Protein AF-A0AAD8YAB8-F1 (afdb_monomer_lite)

pLDDT: mean 83.7, std 18.67, range [27.92, 98.31]

InterPro domains:
  IPR011990 Tetratricopeptide-like helical domain superfamily [G3DSA:1.25.40.10] (36-183)

Organism: NCBI:txid267567

Secondary structure (DSSP, 8-state):
-HHHHHHHHHHHHHHHHHHS----------------HHHHHHHHHHHHHS-----GGGHHHHHHHHHHHHHHHTT-HHHHHHHHHHHHHH--HHHHHHHHHHHHHHHHHH--HHHHHHHHHHHTTT-HHHHHHHHHHHHH-BTTB--HHHHHHHHHHHHHTT-HHHHHHHHHHHHTHHHH-GGG--HHHHHHHHHHHHHHHHHHHHH----HHHHHHHHTTS-TT-PSPTTSHHHHHHHHHHHHHHHHHHHHH-----HHHHHHHHHHHHHHHHHHHHHHHHHHHH-TT--HHHHHHHHHHHHHHHHHHHHHHHHHHTT-

Foldseek 3Di:
DVVVVVCVVVVCCVVC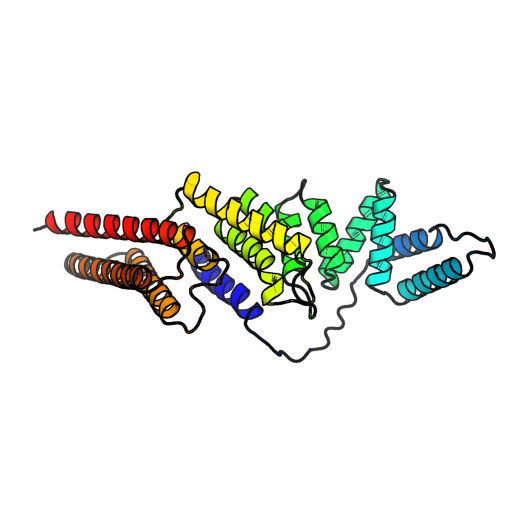VLLPDDDDDDPPPPLLQDADPVLLVVLLVLLVVPDDPPDPVVVVSVVVSVVLNVCSVVSNLVSLLVSLVVLVVVVDDVSPVSSLSSLCSSCVRPVNLVSLCVQLVVCVVPPLVSSLVSLVSQQSPDPQHGQLVSLQSNLVSCVVVVNLLSSLQSLLCSLCCCPSRVVNDDVVSNVVSVVVNVVSLVCCLPPHQDDLVSLLSNLQSSASVRPPPPPDPLVVLSVLLVVLVVVLVVLVPDDDDDPVVVVVSLVSNLVSLVSSLVSLVVSVVPDPRRDPSNVSSSCSNNVVSVVVNVVSVVVVVVVD

Structure (mmCIF, N/CA/C/O backbone):
data_AF-A0AAD8YAB8-F1
#
_entry.id   AF-A0AAD8YAB8-F1
#
loop_
_atom_site.group_PDB
_atom_site.id
_atom_site.type_symbol
_atom_site.label_atom_id
_atom_site.label_alt_id
_atom_site.label_comp_id
_atom_site.label_asym_id
_atom_site.label_entity_id
_atom_site.label_seq_id
_atom_site.pdbx_PDB_ins_code
_atom_site.Cartn_x
_atom_site.Cartn_y
_atom_site.Cartn_z
_atom_site.occupancy
_atom_site.B_iso_or_equiv
_atom_site.auth_seq_id
_atom_site.auth_comp_id
_atom_site.auth_asym_id
_atom_site.auth_atom_id
_atom_site.pdbx_PDB_model_num
ATOM 1 N N . MET A 1 1 ? -22.080 -9.426 2.368 1.00 42.72 1 MET A N 1
ATOM 2 C CA . MET A 1 1 ? -21.363 -9.204 3.645 1.00 42.72 1 MET A CA 1
ATOM 3 C C . MET A 1 1 ? -20.309 -10.272 3.955 1.00 42.72 1 MET A C 1
ATOM 5 O O . MET A 1 1 ? -19.227 -9.881 4.357 1.00 42.72 1 MET A O 1
ATOM 9 N N . ILE A 1 2 ? -20.523 -11.569 3.669 1.00 30.03 2 ILE A N 1
ATOM 10 C CA . ILE A 1 2 ? -19.470 -12.618 3.763 1.00 30.03 2 ILE A CA 1
ATOM 11 C C . ILE A 1 2 ? -18.245 -12.315 2.872 1.00 30.03 2 ILE A C 1
ATOM 13 O O . ILE A 1 2 ? -17.109 -12.553 3.271 1.00 30.03 2 ILE A O 1
ATOM 17 N N . GLY A 1 3 ? -18.464 -11.720 1.693 1.00 27.92 3 GLY A N 1
ATOM 18 C CA . GLY A 1 3 ? -17.388 -11.379 0.755 1.00 27.92 3 GLY A CA 1
ATOM 19 C C . GLY A 1 3 ? -16.378 -10.351 1.273 1.00 27.92 3 GLY A C 1
ATOM 20 O O . GLY A 1 3 ? -15.225 -10.428 0.884 1.00 27.92 3 GLY A O 1
ATOM 21 N N . VAL A 1 4 ? -16.768 -9.446 2.179 1.00 40.91 4 VAL A N 1
ATOM 22 C CA . VAL A 1 4 ? -15.884 -8.379 2.694 1.00 40.91 4 VAL A CA 1
ATOM 23 C C . VAL A 1 4 ? -15.042 -8.876 3.872 1.00 40.91 4 VAL A C 1
ATOM 25 O O . VAL A 1 4 ? -13.881 -8.523 3.986 1.00 40.91 4 VAL A O 1
ATOM 28 N N . ILE A 1 5 ? -15.577 -9.783 4.694 1.00 39.91 5 ILE A N 1
ATOM 29 C CA . ILE A 1 5 ? -14.885 -10.318 5.881 1.00 39.91 5 ILE A CA 1
ATOM 30 C C . ILE A 1 5 ? -13.893 -11.428 5.498 1.00 39.91 5 ILE A C 1
ATOM 32 O O . ILE A 1 5 ? -12.797 -11.506 6.049 1.00 39.91 5 ILE A O 1
ATOM 36 N N . ILE A 1 6 ? -14.242 -12.253 4.505 1.00 39.38 6 ILE A N 1
ATOM 37 C CA . ILE A 1 6 ? -13.307 -13.213 3.909 1.00 39.38 6 ILE A CA 1
ATOM 38 C C . ILE A 1 6 ? -12.264 -12.472 3.059 1.00 39.38 6 ILE A C 1
ATOM 40 O O . ILE A 1 6 ? -11.090 -12.826 3.125 1.00 39.38 6 ILE A O 1
ATOM 44 N N . ALA A 1 7 ? -12.641 -11.400 2.345 1.00 40.03 7 ALA A N 1
ATOM 45 C CA . ALA A 1 7 ? -11.665 -10.530 1.690 1.00 40.03 7 ALA A CA 1
ATOM 46 C C . ALA A 1 7 ? -10.738 -9.851 2.704 1.00 40.03 7 ALA A C 1
ATOM 48 O O . ALA A 1 7 ? -9.549 -9.835 2.447 1.00 40.03 7 ALA A O 1
ATOM 49 N N . LEU A 1 8 ? -11.208 -9.403 3.875 1.00 39.34 8 LEU A N 1
ATOM 50 C CA . LEU A 1 8 ? -10.337 -8.850 4.919 1.00 39.34 8 LEU A CA 1
ATOM 51 C C . LEU A 1 8 ? -9.335 -9.881 5.444 1.00 39.34 8 LEU A C 1
ATOM 53 O O . LEU A 1 8 ? -8.169 -9.556 5.608 1.00 39.34 8 LEU A O 1
ATOM 57 N N . TRP A 1 9 ? -9.744 -11.133 5.670 1.00 39.00 9 TRP A N 1
ATOM 58 C CA . TRP A 1 9 ? -8.828 -12.182 6.139 1.00 39.00 9 TRP A CA 1
ATOM 59 C C . TRP A 1 9 ? -7.855 -12.664 5.056 1.00 39.00 9 TRP A C 1
ATOM 61 O O . TRP A 1 9 ? -6.687 -12.905 5.359 1.00 39.00 9 TRP A O 1
ATOM 71 N N . PHE A 1 10 ? -8.285 -12.753 3.792 1.00 37.94 10 PHE A N 1
ATOM 72 C CA . PHE A 1 10 ? -7.367 -13.017 2.682 1.00 37.94 10 PHE A CA 1
ATOM 73 C C . PHE A 1 10 ? -6.488 -11.806 2.362 1.00 37.94 10 PHE A C 1
ATOM 75 O O . PHE A 1 10 ? -5.349 -12.022 1.993 1.00 37.94 10 PHE A O 1
ATOM 82 N N . TYR A 1 11 ? -6.940 -10.565 2.546 1.00 39.97 11 TYR A N 1
ATOM 83 C CA . TYR A 1 11 ? -6.167 -9.346 2.278 1.00 39.97 11 TYR A CA 1
ATOM 84 C C . TYR A 1 11 ? -5.178 -9.051 3.407 1.00 39.97 11 TYR A C 1
ATOM 86 O O . TYR A 1 11 ? -4.020 -8.774 3.132 1.00 39.97 11 TYR A O 1
ATOM 94 N N . ILE A 1 12 ? -5.562 -9.245 4.672 1.00 42.56 12 ILE A N 1
ATOM 95 C CA . ILE A 1 12 ? -4.638 -9.225 5.813 1.00 42.56 12 ILE A CA 1
ATOM 96 C C . ILE A 1 12 ? -3.652 -10.402 5.683 1.00 42.56 12 ILE A C 1
ATOM 98 O O . ILE A 1 12 ? -2.448 -10.202 5.748 1.00 42.56 12 ILE A O 1
ATOM 102 N N . GLY A 1 13 ? -4.099 -11.617 5.356 1.00 35.06 13 GLY A N 1
ATOM 103 C CA . GLY A 1 13 ? -3.189 -12.741 5.087 1.00 35.06 13 GLY A CA 1
ATOM 104 C C . GLY A 1 13 ? -2.267 -12.546 3.868 1.00 35.06 13 GLY A C 1
ATOM 105 O O . GLY A 1 13 ? -1.128 -13.001 3.888 1.00 35.06 13 GLY A O 1
ATOM 106 N N . PHE A 1 14 ? -2.720 -11.853 2.820 1.00 36.41 14 PHE A N 1
ATOM 107 C CA . PHE A 1 14 ? -1.974 -11.607 1.576 1.00 36.41 14 PHE A CA 1
ATOM 108 C C . PHE A 1 14 ? -0.990 -10.437 1.703 1.00 36.41 14 PHE A C 1
ATOM 110 O O . PHE A 1 14 ? 0.143 -10.547 1.240 1.00 36.41 14 PHE A O 1
ATOM 117 N N . VAL A 1 15 ? -1.383 -9.357 2.385 1.00 41.12 15 VAL A N 1
ATOM 118 C CA . VAL A 1 15 ? -0.529 -8.193 2.664 1.00 41.12 15 VAL A CA 1
ATOM 119 C C . VAL A 1 15 ? 0.501 -8.530 3.750 1.00 41.12 15 VAL A C 1
ATOM 121 O O . VAL A 1 15 ? 1.681 -8.239 3.573 1.00 41.12 15 VAL A O 1
ATOM 124 N N . PHE A 1 16 ? 0.120 -9.231 4.825 1.00 41.22 16 PHE A N 1
ATOM 125 C CA . PHE A 1 16 ? 1.058 -9.599 5.898 1.00 41.22 16 PHE A CA 1
ATOM 126 C C . PHE A 1 16 ? 1.871 -10.871 5.593 1.00 41.22 16 PHE A C 1
ATOM 128 O O . PHE A 1 16 ? 3.040 -10.956 5.963 1.00 41.22 16 PHE A O 1
ATOM 135 N N . GLY A 1 17 ? 1.330 -11.834 4.837 1.00 31.67 17 GLY A N 1
ATOM 136 C CA . GLY A 1 17 ? 2.063 -13.044 4.431 1.00 31.67 17 GLY A CA 1
ATOM 137 C C . GLY A 1 17 ? 3.222 -12.788 3.459 1.00 31.67 17 GLY A C 1
ATOM 138 O O . GLY A 1 17 ? 4.146 -13.596 3.387 1.00 31.67 17 GLY A O 1
ATOM 139 N N . ARG A 1 18 ? 3.210 -11.658 2.737 1.00 40.31 18 ARG A N 1
ATOM 140 C CA . ARG A 1 18 ? 4.304 -11.237 1.841 1.00 40.31 18 ARG A CA 1
ATOM 141 C C . ARG A 1 18 ? 5.269 -10.227 2.472 1.00 40.31 18 ARG A C 1
ATOM 143 O O . ARG A 1 18 ? 6.407 -10.155 2.025 1.00 40.31 18 ARG A O 1
ATOM 150 N N . LEU A 1 19 ? 4.864 -9.515 3.527 1.00 37.84 19 LEU A N 1
ATOM 151 C CA . LEU A 1 19 ? 5.750 -8.619 4.286 1.00 37.84 19 LEU A CA 1
ATOM 152 C C . LEU A 1 19 ? 6.516 -9.332 5.424 1.00 37.84 19 LEU A C 1
ATOM 154 O O . LEU A 1 19 ? 7.563 -8.838 5.835 1.00 37.84 19 LEU A O 1
ATOM 158 N N . SER A 1 20 ? 6.065 -10.512 5.880 1.00 36.81 20 SER A N 1
ATOM 159 C CA . SER A 1 20 ? 6.652 -11.232 7.031 1.00 36.81 20 SER A CA 1
ATOM 160 C C . SER A 1 20 ? 7.282 -12.605 6.724 1.00 36.81 20 SER A C 1
ATOM 162 O O . SER A 1 20 ? 7.476 -13.398 7.645 1.00 36.81 20 SER A O 1
ATOM 164 N N . CYS A 1 21 ? 7.647 -12.938 5.479 1.00 29.41 21 CYS A N 1
ATOM 165 C CA . CYS A 1 21 ? 8.300 -14.226 5.184 1.00 29.41 21 CYS A CA 1
ATOM 166 C C . CYS A 1 21 ? 9.583 -14.104 4.357 1.00 29.41 21 CYS A C 1
ATOM 168 O O . CYS A 1 21 ? 9.574 -13.960 3.138 1.00 29.41 21 CYS A O 1
ATOM 170 N N . ALA A 1 22 ? 10.697 -14.273 5.069 1.00 35.34 22 ALA A N 1
ATOM 171 C CA . ALA A 1 22 ? 11.970 -14.712 4.530 1.00 35.34 22 ALA A CA 1
ATOM 172 C C . ALA A 1 22 ? 11.877 -16.136 3.943 1.00 35.34 22 ALA A C 1
ATOM 174 O O . ALA A 1 22 ? 11.202 -17.007 4.489 1.00 35.34 22 ALA A O 1
ATOM 175 N N . ALA A 1 23 ? 12.678 -16.372 2.901 1.00 36.12 23 ALA A N 1
ATOM 176 C CA . ALA A 1 23 ? 13.216 -17.673 2.497 1.00 36.12 23 ALA A CA 1
ATOM 177 C C . ALA A 1 23 ? 12.206 -18.761 2.074 1.00 36.12 23 ALA A C 1
ATOM 179 O O . ALA A 1 23 ? 12.202 -19.873 2.603 1.00 36.12 23 ALA A O 1
ATOM 180 N N . GLY A 1 24 ? 11.430 -18.491 1.023 1.00 30.22 24 GLY A N 1
ATOM 181 C CA . GLY A 1 24 ? 10.992 -19.552 0.113 1.00 30.22 24 GLY A CA 1
ATOM 182 C C . GLY A 1 24 ? 12.120 -19.858 -0.874 1.00 30.22 24 GLY A C 1
ATOM 183 O O . GLY A 1 24 ? 12.622 -18.947 -1.522 1.00 30.22 24 GLY A O 1
ATOM 184 N N . GLN A 1 25 ? 12.567 -21.114 -0.967 1.00 30.81 25 GLN A N 1
ATOM 185 C CA . GLN A 1 25 ? 13.557 -21.515 -1.975 1.00 30.81 25 GLN A CA 1
ATOM 186 C C . GLN A 1 25 ? 13.068 -21.141 -3.387 1.00 30.81 25 GLN A C 1
ATOM 188 O O . GLN A 1 25 ? 11.892 -21.376 -3.683 1.00 30.81 25 GLN A O 1
ATOM 193 N N . PRO A 1 26 ? 13.940 -20.622 -4.273 1.00 35.16 26 PRO A N 1
ATOM 194 C CA . PRO A 1 26 ? 13.539 -20.281 -5.627 1.00 35.16 26 PRO A CA 1
ATOM 195 C C . PRO A 1 26 ? 13.189 -21.565 -6.377 1.00 35.16 26 PRO A C 1
ATOM 197 O O . PRO A 1 26 ? 14.050 -22.397 -6.672 1.00 35.16 26 PRO A O 1
ATOM 200 N N . VAL A 1 27 ? 11.909 -21.733 -6.695 1.00 34.09 27 VAL A N 1
ATOM 201 C CA . VAL A 1 27 ? 11.514 -22.595 -7.805 1.00 34.09 27 VAL A CA 1
ATOM 202 C C . VAL A 1 27 ? 11.877 -21.810 -9.065 1.00 34.09 27 VAL A C 1
ATOM 204 O O . VAL A 1 27 ? 11.382 -20.694 -9.219 1.00 34.09 27 VAL A O 1
ATOM 207 N N . PRO A 1 28 ? 12.745 -22.319 -9.956 1.00 34.75 28 PRO A N 1
ATOM 208 C CA . PRO A 1 28 ? 13.063 -21.620 -11.188 1.00 34.75 28 PRO A CA 1
ATOM 209 C C . PRO A 1 28 ? 11.828 -21.664 -12.086 1.00 34.75 28 PRO A C 1
ATOM 211 O O . PRO A 1 28 ? 11.595 -22.631 -12.810 1.00 34.75 28 PRO A O 1
ATOM 214 N N . VAL A 1 29 ? 11.008 -20.622 -12.016 1.00 42.88 29 VAL A N 1
ATOM 215 C CA . VAL A 1 29 ? 9.970 -20.384 -13.005 1.00 42.88 29 VAL A CA 1
ATOM 216 C C . VAL A 1 29 ? 10.663 -19.697 -14.172 1.00 42.88 29 VAL A C 1
ATOM 218 O O . VAL A 1 29 ? 10.921 -18.499 -14.153 1.00 42.88 29 VAL A O 1
ATOM 221 N N . THR A 1 30 ? 11.022 -20.462 -15.198 1.00 43.56 30 THR A N 1
ATOM 222 C CA . THR A 1 30 ? 11.469 -19.903 -16.478 1.00 43.56 30 THR A CA 1
ATOM 223 C C . THR A 1 30 ? 10.254 -19.354 -17.229 1.00 43.56 30 THR A C 1
ATOM 225 O O . THR A 1 30 ? 9.842 -19.914 -18.243 1.00 43.56 30 THR A O 1
ATOM 228 N N . ASN A 1 31 ? 9.638 -18.292 -16.711 1.00 52.25 31 ASN A N 1
ATOM 229 C CA . ASN A 1 31 ? 8.624 -17.528 -17.430 1.00 52.25 31 ASN A CA 1
ATOM 230 C C . ASN A 1 31 ? 9.346 -16.580 -18.388 1.00 52.25 31 ASN A C 1
ATOM 232 O O . ASN A 1 31 ? 9.561 -15.407 -18.097 1.00 52.25 31 ASN A O 1
ATOM 236 N N . SER A 1 32 ? 9.785 -17.097 -19.534 1.00 62.12 32 SER A N 1
ATOM 237 C CA . SER A 1 32 ? 10.096 -16.206 -20.649 1.00 62.12 32 SER A CA 1
ATOM 238 C C . SER A 1 32 ? 8.785 -15.547 -21.096 1.00 62.12 32 SER A C 1
ATOM 240 O O . SER A 1 32 ? 7.815 -16.277 -21.325 1.00 62.12 32 SER A O 1
ATOM 242 N N . PRO A 1 33 ? 8.723 -14.210 -21.224 1.00 73.75 33 PRO A N 1
ATOM 243 C CA . PRO A 1 33 ? 7.498 -13.542 -21.641 1.00 73.75 33 PRO A CA 1
ATOM 244 C C . PRO A 1 33 ? 7.091 -14.062 -23.022 1.00 73.75 33 PRO A C 1
ATOM 246 O O . PRO A 1 33 ? 7.906 -14.109 -23.948 1.00 73.75 33 PRO A O 1
ATOM 249 N N . ILE A 1 34 ? 5.829 -14.468 -23.170 1.00 80.06 34 ILE A N 1
ATOM 250 C CA . ILE A 1 34 ? 5.285 -14.851 -24.473 1.00 80.06 34 ILE A CA 1
ATOM 251 C C . ILE A 1 34 ? 4.981 -13.557 -25.224 1.00 80.06 34 ILE A C 1
ATOM 253 O O . ILE A 1 34 ? 3.990 -12.885 -24.953 1.00 80.06 34 ILE A O 1
ATOM 257 N N . ILE A 1 35 ? 5.859 -13.199 -26.158 1.00 85.31 35 ILE A N 1
ATOM 258 C CA . ILE A 1 35 ? 5.702 -12.013 -27.003 1.00 85.31 35 ILE A CA 1
ATOM 259 C C . ILE A 1 35 ? 5.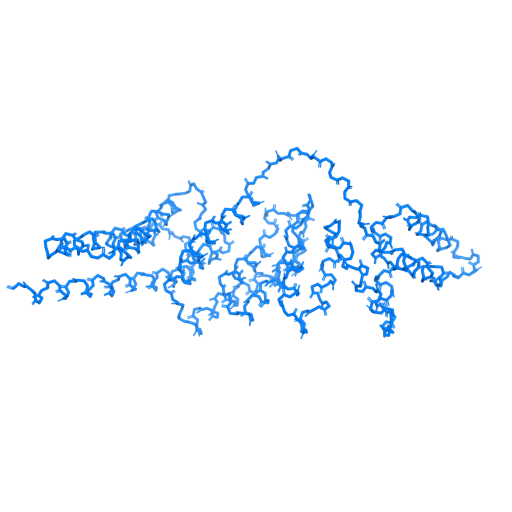187 -12.459 -28.361 1.00 85.31 35 ILE A C 1
ATOM 261 O O . ILE A 1 35 ? 5.761 -13.351 -28.991 1.00 85.31 35 ILE A O 1
ATOM 265 N N . GLU A 1 36 ? 4.113 -11.824 -28.824 1.00 89.88 36 GLU A N 1
ATOM 266 C CA . GLU A 1 36 ? 3.576 -12.086 -30.154 1.00 89.88 36 GLU A CA 1
ATOM 267 C C . GLU A 1 36 ? 4.664 -11.869 -31.224 1.00 89.88 36 GLU A C 1
ATOM 269 O O . GLU A 1 36 ? 5.345 -10.837 -31.204 1.00 89.88 36 GLU A O 1
ATOM 274 N N . PRO A 1 37 ? 4.843 -12.799 -32.184 1.00 90.25 37 PRO A N 1
ATOM 275 C CA . PRO A 1 37 ? 5.920 -12.706 -33.170 1.00 90.25 37 PRO A CA 1
ATOM 276 C C . PRO A 1 37 ? 5.922 -11.395 -33.965 1.00 90.25 37 PRO A C 1
ATOM 278 O O . PRO A 1 37 ? 6.986 -10.855 -34.263 1.00 90.25 37 PRO A O 1
ATOM 281 N N . GLU A 1 38 ? 4.740 -10.859 -34.278 1.00 91.50 38 GLU A N 1
ATOM 282 C CA . GLU A 1 38 ? 4.597 -9.579 -34.981 1.00 91.50 38 GLU A CA 1
ATOM 283 C C . GLU A 1 38 ? 5.059 -8.397 -34.123 1.00 91.50 38 GLU A C 1
ATOM 285 O O . GLU A 1 38 ? 5.764 -7.510 -34.609 1.00 91.50 38 GLU A O 1
ATOM 290 N N . LEU A 1 39 ? 4.712 -8.400 -32.834 1.00 91.31 39 LEU A N 1
ATOM 291 C CA . LEU A 1 39 ? 5.136 -7.380 -31.880 1.00 91.31 39 LEU A CA 1
ATOM 292 C C . LEU A 1 39 ? 6.658 -7.408 -31.684 1.00 91.31 39 LEU A C 1
ATOM 294 O O . LEU A 1 39 ? 7.316 -6.366 -31.706 1.00 91.31 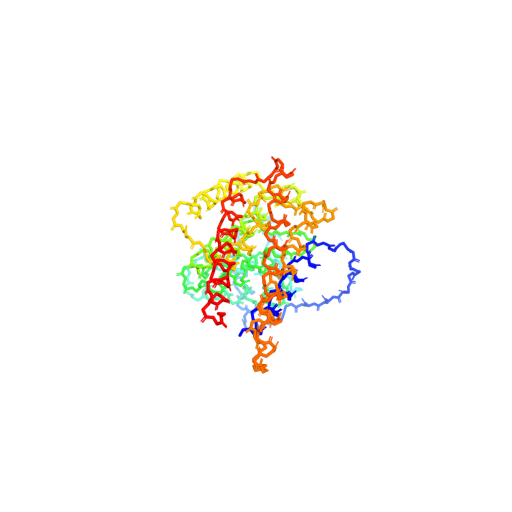39 LEU A O 1
ATOM 298 N N . PHE A 1 40 ? 7.232 -8.607 -31.570 1.00 91.81 40 PHE A N 1
ATOM 299 C CA . PHE A 1 40 ? 8.677 -8.789 -31.491 1.00 91.81 40 PHE A CA 1
ATOM 300 C C . PHE A 1 40 ? 9.390 -8.327 -32.773 1.00 91.81 40 PHE A C 1
ATOM 302 O O . PHE A 1 40 ? 10.411 -7.641 -32.699 1.00 91.81 40 PHE A O 1
ATOM 309 N N . ALA A 1 41 ? 8.840 -8.631 -33.953 1.00 91.25 41 ALA A N 1
ATOM 310 C CA . ALA A 1 41 ? 9.391 -8.171 -35.227 1.00 91.25 41 ALA A CA 1
ATOM 311 C C . ALA A 1 41 ? 9.426 -6.636 -35.313 1.00 91.25 41 ALA A C 1
ATOM 313 O O . ALA A 1 41 ? 10.466 -6.071 -35.654 1.00 91.25 41 ALA A O 1
ATOM 314 N N . LYS A 1 42 ? 8.342 -5.956 -34.909 1.00 91.50 42 LYS A N 1
ATOM 315 C CA . LYS A 1 42 ? 8.297 -4.485 -34.825 1.00 91.50 42 LYS A CA 1
ATOM 316 C C . LYS A 1 42 ? 9.367 -3.930 -33.885 1.00 91.50 42 LYS A C 1
ATOM 318 O O . LYS A 1 42 ? 10.046 -2.968 -34.237 1.00 91.50 42 LYS A O 1
ATOM 323 N N . ALA A 1 43 ? 9.560 -4.550 -32.719 1.00 90.25 43 ALA A N 1
ATOM 324 C CA . ALA A 1 43 ? 10.597 -4.150 -31.770 1.00 90.25 43 ALA A CA 1
ATOM 325 C C . ALA A 1 43 ? 12.007 -4.269 -32.378 1.00 90.25 43 ALA A C 1
ATOM 327 O O . ALA A 1 43 ? 12.820 -3.350 -32.267 1.00 90.25 43 ALA A O 1
ATOM 328 N N . VAL A 1 44 ? 12.290 -5.377 -33.070 1.00 91.25 44 VAL A N 1
ATOM 329 C CA . VAL A 1 44 ? 13.574 -5.609 -33.747 1.00 91.25 44 VAL A CA 1
ATOM 330 C C . VAL A 1 44 ? 13.793 -4.621 -34.894 1.00 91.25 44 VAL A C 1
ATOM 332 O O . VAL A 1 44 ? 14.899 -4.102 -35.054 1.00 91.25 44 VAL A O 1
ATOM 335 N N . ASP A 1 45 ? 12.766 -4.337 -35.690 1.00 90.88 45 ASP A N 1
ATOM 336 C CA . ASP A 1 45 ? 12.870 -3.388 -36.798 1.00 90.88 45 ASP A CA 1
ATOM 337 C C . ASP A 1 45 ? 13.063 -1.954 -36.300 1.00 90.88 45 ASP A C 1
ATOM 339 O O . ASP A 1 45 ? 13.936 -1.243 -36.808 1.00 90.88 45 ASP A O 1
ATOM 343 N N . HIS A 1 46 ? 12.371 -1.554 -35.230 1.00 89.81 46 HIS A N 1
ATOM 344 C CA . HIS A 1 46 ? 12.665 -0.294 -34.549 1.00 89.81 46 HIS A CA 1
ATOM 345 C C . HIS A 1 46 ? 14.106 -0.259 -34.050 1.00 89.81 46 HIS A C 1
ATOM 347 O O . HIS A 1 46 ? 14.826 0.695 -34.342 1.00 89.81 46 HIS A O 1
ATOM 353 N N . ALA A 1 47 ? 14.560 -1.313 -33.368 1.00 88.50 47 ALA A N 1
ATOM 354 C CA . ALA A 1 47 ? 15.914 -1.382 -32.836 1.00 88.50 47 ALA A CA 1
ATOM 355 C C . ALA A 1 47 ? 16.971 -1.182 -33.928 1.00 88.50 47 ALA A C 1
ATOM 357 O O . ALA A 1 47 ? 17.894 -0.410 -33.707 1.00 88.50 47 ALA A O 1
ATOM 358 N N . LYS A 1 48 ? 16.807 -1.772 -35.123 1.00 87.94 48 LYS A N 1
ATOM 359 C CA . LYS A 1 48 ? 17.710 -1.570 -36.279 1.00 87.94 48 LYS A CA 1
ATOM 360 C C . LYS A 1 48 ? 17.740 -0.124 -36.784 1.00 87.94 48 LYS A C 1
ATOM 362 O O . LYS A 1 48 ? 18.742 0.296 -37.356 1.00 87.94 48 LYS A O 1
ATOM 367 N N . THR A 1 49 ? 16.646 0.619 -36.617 1.00 83.94 49 THR A N 1
ATOM 368 C CA . THR A 1 49 ? 16.528 2.022 -37.057 1.00 83.94 49 THR A CA 1
ATOM 369 C C . THR A 1 49 ? 16.908 3.032 -35.977 1.00 83.94 49 THR A C 1
ATOM 371 O O . THR A 1 49 ? 16.933 4.233 -36.252 1.00 83.94 49 THR A O 1
ATOM 374 N N . LEU A 1 50 ? 17.223 2.587 -34.754 1.00 79.44 50 LEU A N 1
ATOM 375 C CA . LEU A 1 50 ? 17.837 3.454 -33.752 1.00 79.44 50 LEU A CA 1
ATOM 376 C C . LEU A 1 50 ? 19.132 4.013 -34.328 1.00 79.44 50 LEU A C 1
ATOM 378 O O . LEU A 1 50 ? 19.991 3.252 -34.764 1.00 79.44 50 LEU A O 1
ATOM 382 N N . ALA A 1 51 ? 19.244 5.341 -34.363 1.00 61.53 51 ALA A N 1
ATOM 383 C CA . ALA A 1 51 ? 20.331 6.033 -35.036 1.00 61.53 51 ALA A CA 1
ATOM 384 C C . ALA A 1 51 ? 21.696 5.556 -34.517 1.00 61.53 51 ALA A C 1
ATOM 386 O O . ALA A 1 51 ? 22.152 5.941 -33.441 1.00 61.53 51 ALA A O 1
ATOM 387 N N . VAL A 1 52 ? 22.364 4.730 -35.318 1.00 58.91 52 VAL A N 1
ATOM 388 C CA . VAL A 1 52 ? 23.775 4.407 -35.157 1.00 58.91 52 VAL A CA 1
ATOM 389 C C . VAL A 1 52 ? 24.533 5.396 -36.015 1.00 58.91 52 VAL A C 1
ATOM 391 O O . VAL A 1 52 ? 24.507 5.324 -37.242 1.00 58.91 52 VAL A O 1
ATOM 394 N N . THR A 1 53 ? 25.208 6.346 -35.380 1.00 52.00 53 THR A N 1
ATOM 395 C CA . THR A 1 53 ? 26.166 7.172 -36.108 1.00 52.00 53 THR A CA 1
ATOM 396 C C . THR A 1 53 ? 27.261 6.270 -36.698 1.00 52.00 53 THR A C 1
ATOM 398 O O . THR A 1 53 ? 27.858 5.428 -36.018 1.00 52.00 53 THR A O 1
ATOM 401 N N . THR A 1 54 ? 27.503 6.408 -38.001 1.00 55.22 54 THR A N 1
ATOM 402 C CA . THR A 1 54 ? 28.574 5.698 -38.719 1.00 55.22 54 THR A CA 1
ATOM 403 C C . THR A 1 54 ? 29.935 6.372 -38.538 1.00 55.22 54 THR A C 1
ATOM 405 O O . THR A 1 54 ? 30.920 5.928 -39.124 1.00 55.22 54 THR A O 1
ATOM 408 N N . ASP A 1 55 ? 30.003 7.440 -37.738 1.00 55.12 55 ASP A N 1
ATOM 409 C CA . ASP A 1 55 ? 31.233 8.162 -37.442 1.00 55.12 55 ASP A CA 1
ATOM 410 C C . ASP A 1 55 ? 32.200 7.276 -36.616 1.00 55.12 55 ASP A C 1
ATOM 412 O O . ASP A 1 55 ? 31.838 6.787 -35.537 1.00 55.12 55 ASP A O 1
ATOM 416 N N . PRO A 1 56 ? 33.445 7.060 -37.090 1.00 59.62 56 PRO A N 1
ATOM 417 C CA . PRO A 1 56 ? 34.477 6.294 -36.391 1.00 59.62 56 PRO A CA 1
ATOM 418 C C . PRO A 1 56 ? 34.806 6.775 -34.970 1.00 59.62 56 PRO A C 1
ATOM 420 O O . PRO A 1 56 ? 35.405 6.007 -34.213 1.00 59.62 56 PRO A O 1
ATOM 423 N N . GLN A 1 57 ? 34.446 8.007 -34.589 1.00 59.25 57 GLN A N 1
ATOM 424 C CA . GLN A 1 57 ? 34.601 8.511 -33.219 1.00 59.25 57 GLN A CA 1
ATOM 425 C C . GLN A 1 57 ? 33.606 7.886 -32.227 1.00 59.25 57 GLN A C 1
ATOM 427 O O . GLN A 1 57 ? 33.841 7.912 -31.022 1.00 59.25 57 GLN A O 1
ATOM 432 N N . TYR A 1 58 ? 32.549 7.231 -32.716 1.00 67.81 58 TYR A N 1
ATOM 433 C CA . TYR A 1 58 ? 31.461 6.678 -31.905 1.00 67.81 58 TYR A CA 1
ATOM 434 C C . TYR A 1 58 ? 31.409 5.140 -31.935 1.00 67.81 58 TYR A C 1
ATOM 436 O O . TYR A 1 58 ? 30.348 4.538 -31.762 1.00 67.81 58 TYR A O 1
ATOM 444 N N . LYS A 1 59 ? 32.562 4.467 -32.093 1.00 72.06 59 LYS A N 1
ATOM 445 C CA . LYS A 1 59 ? 32.683 2.988 -32.047 1.00 72.06 59 LYS A CA 1
ATOM 446 C C . LYS A 1 59 ? 31.992 2.349 -30.835 1.00 72.06 59 LYS A C 1
ATOM 448 O O . LYS A 1 59 ? 31.494 1.229 -30.927 1.00 72.06 59 LYS A O 1
ATOM 453 N N . GLN A 1 60 ? 31.946 3.056 -29.706 1.00 75.62 60 GLN A N 1
ATOM 454 C CA . GLN A 1 60 ? 31.250 2.602 -28.503 1.00 75.62 60 GLN A CA 1
ATOM 455 C C . GLN A 1 60 ? 29.732 2.474 -28.714 1.00 75.62 60 GLN A C 1
ATOM 457 O O . GLN A 1 60 ? 29.160 1.464 -28.309 1.00 75.62 60 GLN A O 1
ATOM 462 N N . HIS A 1 61 ? 29.097 3.421 -29.412 1.00 75.38 61 HIS A N 1
ATOM 463 C CA . HIS A 1 61 ? 27.664 3.365 -29.723 1.00 75.38 61 HIS A CA 1
ATOM 464 C C . HIS A 1 61 ? 27.334 2.225 -30.689 1.00 75.38 61 HIS A C 1
ATOM 466 O O . HIS A 1 61 ? 26.332 1.538 -30.513 1.00 75.38 61 HIS A O 1
ATOM 472 N N . GLN A 1 62 ? 28.205 1.965 -31.668 1.00 77.94 62 GLN A N 1
ATOM 473 C CA . GLN A 1 62 ? 28.054 0.820 -32.574 1.00 77.94 62 GLN A CA 1
ATOM 474 C C . GLN A 1 62 ? 28.100 -0.510 -31.813 1.00 77.94 62 GLN A C 1
ATOM 476 O O . GLN A 1 62 ? 27.259 -1.378 -32.039 1.00 77.94 62 GLN A O 1
ATOM 481 N N . LYS A 1 63 ? 29.041 -0.656 -30.870 1.00 83.00 63 LYS A N 1
ATOM 482 C CA . LYS A 1 63 ? 29.144 -1.852 -30.024 1.00 83.00 63 LYS A CA 1
ATOM 483 C C . LYS A 1 63 ? 27.913 -2.028 -29.127 1.00 83.00 63 LYS A C 1
ATOM 485 O O . LYS A 1 63 ? 27.390 -3.133 -29.040 1.00 83.00 63 LYS A O 1
ATOM 490 N N . GLN A 1 64 ? 27.434 -0.952 -28.499 1.00 83.31 64 GLN A N 1
ATOM 491 C CA . GLN A 1 64 ? 26.223 -0.976 -27.667 1.00 83.31 64 GLN A CA 1
ATOM 492 C C . GLN A 1 64 ? 24.976 -1.347 -28.478 1.00 83.31 64 GLN A C 1
ATOM 494 O O . GLN A 1 64 ? 24.169 -2.154 -28.031 1.00 83.31 64 GLN A O 1
ATOM 499 N N . HIS A 1 65 ? 24.844 -0.824 -29.697 1.00 85.94 65 HIS A N 1
ATOM 500 C CA . HIS A 1 65 ? 23.735 -1.168 -30.582 1.00 85.94 65 HIS A CA 1
ATOM 501 C C . HIS A 1 65 ? 23.778 -2.634 -31.038 1.00 85.94 65 HIS A C 1
ATOM 503 O O . HIS A 1 65 ? 22.759 -3.317 -31.022 1.00 85.94 65 HIS A O 1
ATOM 509 N N . GLN A 1 66 ? 24.956 -3.149 -31.408 1.00 86.50 66 GLN A N 1
ATOM 510 C CA . GLN A 1 66 ? 25.111 -4.572 -31.734 1.00 86.50 66 GLN A CA 1
ATOM 511 C C . GLN A 1 66 ? 24.769 -5.465 -30.538 1.00 86.50 66 GLN A C 1
ATOM 513 O O . GLN A 1 66 ? 24.103 -6.482 -30.708 1.00 86.50 66 GLN A O 1
ATOM 518 N N . GLN A 1 67 ? 25.181 -5.062 -29.334 1.00 89.69 67 GLN A N 1
ATOM 519 C CA . GLN A 1 67 ? 24.833 -5.761 -28.103 1.00 89.69 67 GLN A CA 1
ATOM 520 C C . GLN A 1 67 ? 23.318 -5.764 -27.861 1.00 89.69 67 GLN A C 1
ATOM 522 O O . GLN A 1 67 ? 22.774 -6.821 -27.560 1.00 89.69 67 GLN A O 1
ATOM 527 N N . LEU A 1 68 ? 22.631 -4.633 -28.063 1.00 88.81 68 LEU A N 1
ATOM 528 C CA . LEU A 1 68 ? 21.171 -4.555 -27.965 1.00 88.81 68 LEU A CA 1
ATOM 529 C C . LEU A 1 68 ? 20.489 -5.518 -28.947 1.00 88.81 68 LEU A C 1
ATOM 531 O O . LEU A 1 68 ? 19.607 -6.272 -28.551 1.00 88.81 68 LEU A O 1
ATOM 535 N N . LEU A 1 69 ? 20.907 -5.533 -30.218 1.00 90.25 69 LEU A N 1
ATOM 536 C CA . LEU A 1 69 ? 20.332 -6.437 -31.222 1.00 90.25 69 LEU A CA 1
ATOM 537 C C . LEU A 1 69 ? 20.537 -7.915 -30.867 1.00 90.25 69 LEU A C 1
ATOM 539 O O . LEU A 1 69 ? 19.641 -8.726 -31.093 1.00 90.25 69 LEU A O 1
ATOM 543 N N . GLU A 1 70 ? 21.693 -8.269 -30.310 1.00 90.12 70 GLU A N 1
ATOM 544 C CA . GLU A 1 70 ? 21.960 -9.638 -29.868 1.00 90.12 70 GLU A CA 1
ATOM 545 C C . GLU A 1 70 ? 21.119 -10.017 -28.642 1.00 90.12 70 GLU A C 1
ATOM 547 O O . GLU A 1 70 ? 20.524 -11.091 -28.609 1.00 90.12 70 GLU A O 1
ATOM 552 N N . GLN A 1 71 ? 20.976 -9.103 -27.680 1.00 90.88 71 GLN A N 1
ATOM 553 C CA . GLN A 1 71 ? 20.107 -9.294 -26.517 1.00 90.88 71 GLN A CA 1
ATOM 554 C C . GLN A 1 71 ? 18.631 -9.428 -26.912 1.00 90.88 71 GLN A C 1
ATOM 556 O O . GLN A 1 71 ? 17.908 -10.240 -26.335 1.00 90.88 71 GLN A O 1
ATOM 561 N N . LEU A 1 72 ? 18.172 -8.680 -27.920 1.00 89.94 72 LEU A N 1
ATOM 562 C CA . LEU A 1 72 ? 16.825 -8.848 -28.464 1.00 89.94 72 LEU A CA 1
ATOM 563 C C . LEU A 1 72 ? 16.650 -10.244 -29.061 1.00 89.94 72 LEU A C 1
ATOM 565 O O . LEU A 1 72 ? 15.666 -10.906 -28.751 1.00 89.94 72 LEU A O 1
ATOM 569 N N . ARG A 1 73 ? 17.614 -10.733 -29.854 1.00 86.62 73 ARG A N 1
ATOM 570 C CA . ARG A 1 73 ? 17.566 -12.091 -30.434 1.00 86.62 73 ARG A CA 1
ATOM 571 C C . ARG A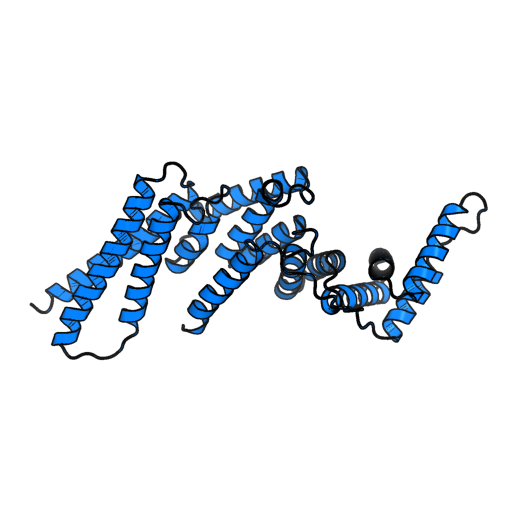 1 73 ? 17.503 -13.188 -29.378 1.00 86.62 73 ARG A C 1
ATOM 573 O O . ARG A 1 73 ? 16.881 -14.215 -29.630 1.00 86.62 73 ARG A O 1
ATOM 580 N N . SER A 1 74 ? 18.119 -12.974 -28.218 1.00 86.00 74 SER A N 1
ATOM 581 C CA . SER A 1 74 ? 18.037 -13.899 -27.088 1.00 86.00 74 SER A CA 1
ATOM 582 C C . SER A 1 74 ? 16.783 -13.712 -26.222 1.00 86.00 74 SER A C 1
ATOM 584 O O . SER A 1 74 ? 16.677 -14.365 -25.190 1.00 86.00 74 SER A O 1
ATOM 586 N N . GLY A 1 75 ? 15.858 -12.815 -26.586 1.00 84.62 75 GLY A N 1
ATOM 587 C CA . GLY A 1 75 ? 14.625 -12.559 -25.833 1.00 84.62 75 GLY A CA 1
ATOM 588 C C . GLY A 1 75 ? 14.833 -11.807 -24.514 1.00 84.62 75 GLY A C 1
ATOM 589 O O . GLY A 1 75 ? 14.067 -11.998 -23.574 1.00 84.62 75 GLY A O 1
ATOM 590 N N . SER A 1 76 ? 15.877 -10.980 -24.406 1.00 91.12 76 SER A N 1
ATOM 591 C CA . SER A 1 76 ? 16.168 -10.227 -23.180 1.00 91.12 76 SER A CA 1
ATOM 592 C C . SER A 1 76 ? 15.052 -9.230 -22.846 1.00 91.12 76 SER A C 1
ATOM 594 O O . SER A 1 76 ? 14.781 -8.310 -23.622 1.00 91.12 76 SER A O 1
ATOM 596 N N . VAL A 1 77 ? 14.462 -9.389 -21.655 1.00 92.06 77 VAL A N 1
ATOM 597 C CA . VAL A 1 77 ? 13.440 -8.495 -21.078 1.00 92.06 77 VAL A CA 1
ATOM 598 C C . VAL A 1 77 ? 13.924 -7.043 -21.059 1.00 92.06 77 VAL A C 1
ATOM 600 O O . VAL A 1 77 ? 13.239 -6.162 -21.574 1.00 92.06 77 VAL A O 1
ATOM 603 N N . GLU A 1 78 ? 15.143 -6.801 -20.574 1.00 92.81 78 GLU A N 1
ATOM 604 C CA . GLU A 1 78 ? 15.736 -5.458 -20.498 1.00 92.81 78 GLU A CA 1
ATOM 605 C C . GLU A 1 78 ? 15.944 -4.804 -21.868 1.00 92.81 78 GLU A C 1
ATOM 607 O O . GLU A 1 78 ? 15.699 -3.607 -22.057 1.00 92.81 78 GLU A O 1
ATOM 612 N N . ALA A 1 79 ? 16.367 -5.586 -22.863 1.00 92.69 79 ALA A N 1
ATOM 613 C CA . ALA A 1 79 ? 16.539 -5.079 -24.221 1.00 92.69 79 ALA A CA 1
ATOM 614 C C . ALA A 1 79 ? 15.192 -4.684 -24.843 1.00 92.69 79 ALA A C 1
ATOM 616 O O . ALA A 1 79 ? 15.078 -3.629 -25.470 1.00 92.69 79 ALA A O 1
ATOM 617 N N . LEU A 1 80 ? 14.159 -5.502 -24.633 1.00 94.25 80 LEU A N 1
ATOM 618 C CA . LEU A 1 80 ? 12.798 -5.222 -25.091 1.00 94.25 80 LEU A CA 1
ATOM 619 C C . LEU A 1 80 ? 12.201 -4.004 -24.384 1.00 94.25 80 LEU A C 1
ATOM 621 O O . LEU A 1 80 ? 11.585 -3.161 -25.037 1.00 94.25 80 LEU A O 1
ATOM 625 N N . TYR A 1 81 ? 12.441 -3.861 -23.081 1.00 94.81 81 TYR A N 1
ATOM 626 C CA . TYR A 1 81 ? 12.043 -2.678 -22.327 1.00 94.81 81 TYR A CA 1
ATOM 627 C C . TYR A 1 81 ? 12.730 -1.410 -22.848 1.00 94.81 81 TYR A C 1
ATOM 629 O O . TYR A 1 81 ? 12.061 -0.404 -23.084 1.00 94.81 81 TYR A O 1
ATOM 637 N N . THR A 1 82 ? 14.038 -1.468 -23.117 1.00 93.31 82 THR A N 1
ATOM 638 C CA . THR A 1 82 ? 14.807 -0.356 -23.707 1.00 93.31 82 THR A CA 1
ATOM 639 C C . THR A 1 82 ? 14.226 0.070 -25.061 1.00 93.31 82 THR A C 1
ATOM 641 O O . THR A 1 82 ? 14.072 1.262 -25.344 1.00 93.31 82 THR A O 1
ATOM 644 N N . VAL A 1 83 ? 13.851 -0.899 -25.903 1.00 93.19 83 VAL A N 1
ATOM 645 C CA . VAL A 1 83 ? 13.176 -0.636 -27.182 1.00 93.19 83 VAL A CA 1
ATOM 646 C C . VAL A 1 83 ? 11.814 0.023 -26.967 1.00 93.19 83 VAL A C 1
ATOM 648 O O . VAL A 1 83 ? 11.530 1.035 -27.608 1.00 93.19 83 VAL A O 1
ATOM 651 N N . ALA A 1 84 ? 11.000 -0.496 -26.046 1.00 94.38 84 ALA A N 1
ATOM 652 C CA . ALA A 1 84 ? 9.695 0.068 -25.716 1.00 94.38 84 ALA A CA 1
ATOM 653 C C . ALA A 1 84 ? 9.804 1.516 -25.205 1.00 94.38 84 ALA A C 1
ATOM 655 O O . ALA A 1 84 ? 9.064 2.388 -25.657 1.00 94.38 84 ALA A O 1
ATOM 656 N N . GLN A 1 85 ? 10.778 1.816 -24.340 1.00 92.94 85 GLN A N 1
ATOM 657 C CA . GLN A 1 85 ? 11.054 3.187 -23.902 1.00 92.94 85 GLN A CA 1
ATOM 658 C C . GLN A 1 85 ? 11.389 4.105 -25.080 1.00 92.94 85 GLN A C 1
ATOM 660 O O . GLN A 1 85 ? 10.862 5.214 -25.170 1.00 92.94 85 GLN A O 1
ATOM 665 N N . SER A 1 86 ? 12.241 3.648 -25.999 1.00 91.00 86 SER A N 1
ATOM 666 C CA . SER A 1 86 ? 12.621 4.443 -27.165 1.00 91.00 86 SER A CA 1
ATOM 667 C C . SER A 1 86 ? 11.451 4.689 -28.125 1.00 91.00 86 SER A C 1
ATOM 669 O O . SER A 1 86 ? 11.306 5.803 -28.631 1.00 91.00 86 SER A O 1
ATOM 671 N N . LEU A 1 87 ? 10.606 3.680 -28.355 1.00 91.50 87 LEU A N 1
ATOM 672 C CA . LEU A 1 87 ? 9.362 3.812 -29.119 1.00 91.50 87 LEU A CA 1
ATOM 673 C C . LEU A 1 87 ? 8.443 4.868 -28.486 1.00 91.50 87 LEU A C 1
ATOM 675 O O . LEU A 1 87 ? 8.006 5.799 -29.163 1.00 91.50 87 LEU A O 1
ATOM 679 N N . ASN A 1 88 ? 8.236 4.796 -27.168 1.00 90.88 88 ASN A N 1
ATOM 680 C CA . ASN A 1 88 ? 7.393 5.750 -26.451 1.00 90.88 88 ASN A CA 1
ATOM 681 C C . ASN A 1 88 ? 7.941 7.191 -26.515 1.00 90.88 88 ASN A C 1
ATOM 683 O O . ASN A 1 88 ? 7.174 8.138 -26.673 1.00 90.88 88 ASN A O 1
ATOM 687 N N . GLN A 1 89 ? 9.267 7.374 -26.448 1.00 87.75 89 GLN A N 1
ATOM 688 C CA . GLN A 1 89 ? 9.914 8.694 -26.523 1.00 87.75 89 GLN A CA 1
ATOM 689 C C . GLN A 1 89 ? 9.703 9.410 -27.863 1.00 87.75 89 GLN A C 1
ATOM 691 O O . GLN A 1 89 ? 9.668 10.640 -27.889 1.00 87.75 89 GLN A O 1
ATOM 696 N N . ARG A 1 90 ? 9.550 8.676 -28.974 1.00 83.81 90 ARG A N 1
ATOM 697 C CA . ARG A 1 90 ? 9.243 9.286 -30.281 1.00 83.81 90 ARG A CA 1
ATOM 698 C C . ARG A 1 90 ? 7.847 9.906 -30.313 1.00 83.81 90 ARG A C 1
ATOM 700 O O . ARG A 1 90 ? 7.618 10.821 -31.099 1.00 83.81 90 ARG A O 1
ATOM 707 N N . ASN A 1 91 ? 6.944 9.434 -29.449 1.00 76.19 91 ASN A N 1
ATOM 708 C CA . ASN A 1 91 ? 5.580 9.935 -29.283 1.00 76.19 91 ASN A CA 1
ATOM 709 C C . ASN A 1 91 ? 4.787 10.010 -30.609 1.00 76.19 91 ASN A C 1
ATOM 711 O O . ASN A 1 91 ? 3.996 10.928 -30.829 1.00 76.19 91 ASN A O 1
ATOM 715 N N . VAL A 1 92 ? 5.011 9.041 -31.505 1.00 80.06 92 VAL A N 1
ATOM 716 C CA . VAL A 1 92 ? 4.263 8.860 -32.761 1.00 80.06 92 VAL A CA 1
ATOM 717 C C . VAL A 1 92 ? 3.230 7.751 -32.552 1.00 80.06 92 VAL A C 1
ATOM 719 O O . VAL A 1 92 ? 3.526 6.759 -31.895 1.00 80.06 92 VAL A O 1
ATOM 722 N N . GLY A 1 93 ? 2.012 7.919 -33.082 1.00 80.06 93 GLY A N 1
ATOM 723 C CA . GLY A 1 93 ? 0.833 7.105 -32.739 1.00 80.06 93 GLY A CA 1
ATOM 724 C C . GLY A 1 93 ? 1.069 5.590 -32.651 1.00 80.06 93 GLY A C 1
ATOM 725 O O . GLY A 1 93 ? 0.881 5.011 -31.583 1.00 80.06 93 GLY A O 1
ATOM 726 N N . GLU A 1 94 ? 1.506 4.951 -33.741 1.00 85.06 94 GLU A N 1
ATOM 727 C CA . GLU A 1 94 ? 1.744 3.495 -33.764 1.00 85.06 94 GLU A CA 1
ATOM 728 C C . GLU A 1 94 ? 2.929 3.057 -32.890 1.00 85.06 94 GLU A C 1
ATOM 730 O O . GLU A 1 94 ? 2.865 1.995 -32.265 1.00 85.06 94 GLU A O 1
ATOM 735 N N . ASP A 1 95 ? 3.977 3.879 -32.781 1.0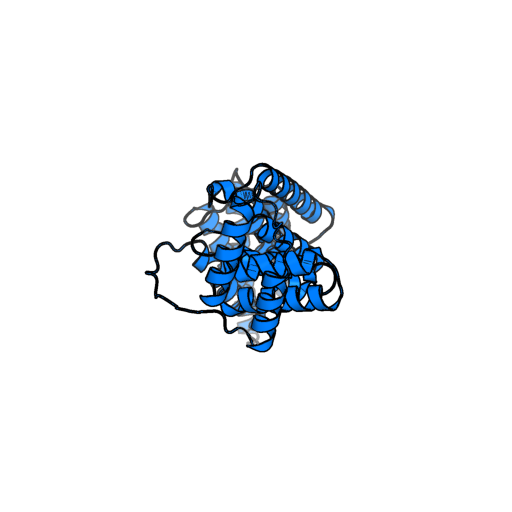0 86.62 95 ASP A N 1
ATOM 736 C CA . ASP A 1 95 ? 5.137 3.596 -31.927 1.00 86.62 95 ASP A CA 1
ATOM 737 C C . ASP A 1 95 ? 4.721 3.558 -30.451 1.00 86.62 95 ASP A C 1
ATOM 739 O O . ASP A 1 95 ? 5.108 2.646 -29.722 1.00 86.62 95 ASP A O 1
ATOM 743 N N . ARG A 1 96 ? 3.863 4.494 -30.022 1.00 87.56 96 ARG A N 1
ATOM 744 C CA . ARG A 1 96 ? 3.332 4.536 -28.651 1.00 87.56 96 ARG A CA 1
ATOM 745 C C . ARG A 1 96 ? 2.439 3.332 -28.336 1.00 87.56 96 ARG A C 1
ATOM 747 O O . ARG A 1 96 ? 2.493 2.793 -27.233 1.00 87.56 96 ARG A O 1
ATOM 754 N N . ILE A 1 97 ? 1.622 2.890 -29.292 1.00 91.06 97 ILE A N 1
ATOM 755 C CA . ILE A 1 97 ? 0.817 1.670 -29.123 1.00 91.06 97 ILE A CA 1
ATOM 756 C C . ILE A 1 97 ? 1.745 0.459 -28.978 1.00 91.06 97 ILE A C 1
ATOM 758 O O . ILE A 1 97 ? 1.590 -0.330 -28.049 1.00 91.06 97 ILE A O 1
ATOM 762 N N . THR A 1 98 ? 2.754 0.358 -29.843 1.00 92.88 98 THR A N 1
ATOM 763 C CA . THR A 1 98 ? 3.733 -0.737 -29.825 1.00 92.88 98 THR A CA 1
ATOM 764 C C . THR A 1 98 ? 4.522 -0.763 -28.512 1.00 92.88 98 THR A C 1
ATOM 766 O O . THR A 1 98 ? 4.716 -1.835 -27.941 1.00 92.88 98 THR A O 1
ATOM 769 N N . SER A 1 99 ? 4.934 0.392 -27.975 1.00 94.69 99 SER A N 1
ATOM 770 C CA . SER A 1 99 ? 5.612 0.449 -26.674 1.00 94.69 99 SER A CA 1
ATOM 771 C C . SER A 1 99 ? 4.730 -0.029 -25.527 1.00 94.69 99 SER A C 1
ATOM 773 O O . SER A 1 99 ? 5.201 -0.782 -24.680 1.00 94.69 99 SER A O 1
ATOM 775 N N . VAL A 1 100 ? 3.451 0.364 -25.511 1.00 94.81 100 VAL A N 1
ATOM 776 C CA . VAL A 1 100 ? 2.500 -0.073 -24.478 1.00 94.81 100 VAL A CA 1
ATOM 777 C C . VAL A 1 100 ? 2.252 -1.580 -24.576 1.00 94.81 100 VAL A C 1
ATOM 779 O O . VAL A 1 100 ? 2.297 -2.269 -23.561 1.00 94.81 100 VAL A O 1
ATOM 782 N N . GLN A 1 101 ? 2.081 -2.122 -25.787 1.00 95.38 101 GLN A N 1
ATOM 783 C CA . GLN A 1 101 ? 1.942 -3.567 -26.008 1.00 95.38 101 GLN A CA 1
ATOM 784 C C . GLN A 1 101 ? 3.176 -4.351 -25.540 1.00 95.38 101 GLN A C 1
ATOM 786 O O . GLN A 1 101 ? 3.037 -5.403 -24.918 1.00 95.38 101 GLN A O 1
ATOM 791 N N . LEU A 1 102 ? 4.384 -3.834 -25.796 1.00 95.44 102 LEU A N 1
ATOM 792 C CA . LEU A 1 102 ? 5.617 -4.431 -25.281 1.00 95.44 102 LEU A CA 1
ATOM 793 C C . LEU A 1 102 ? 5.651 -4.399 -23.754 1.00 95.44 102 LEU A C 1
ATOM 795 O O . LEU A 1 102 ? 5.930 -5.425 -23.142 1.00 95.44 102 LEU A O 1
ATOM 799 N N . TRP A 1 103 ? 5.331 -3.267 -23.124 1.00 96.75 103 TRP A N 1
ATOM 800 C CA . TRP A 1 103 ? 5.291 -3.198 -21.664 1.00 96.75 103 TRP A CA 1
ATOM 801 C C . TRP A 1 103 ? 4.278 -4.168 -21.061 1.00 96.75 103 TRP A C 1
ATOM 803 O O . TRP A 1 103 ? 4.608 -4.795 -20.061 1.00 96.75 103 TRP A O 1
ATOM 813 N N . HIS A 1 104 ? 3.105 -4.358 -21.673 1.00 96.12 104 HIS A N 1
ATOM 814 C CA . HIS A 1 104 ? 2.152 -5.389 -21.251 1.00 96.12 104 HIS A CA 1
ATOM 815 C C . HIS A 1 104 ? 2.765 -6.785 -21.295 1.00 96.12 104 HIS A C 1
ATOM 817 O O . HIS A 1 104 ? 2.743 -7.495 -20.296 1.00 96.12 104 HIS A O 1
ATOM 823 N N . ALA A 1 105 ? 3.372 -7.164 -22.422 1.00 94.69 105 ALA A N 1
ATOM 824 C CA . ALA A 1 105 ? 3.976 -8.486 -22.563 1.00 94.69 105 ALA A CA 1
ATOM 825 C C . ALA A 1 105 ? 5.081 -8.744 -21.519 1.00 94.69 105 ALA A C 1
ATOM 827 O O . ALA A 1 105 ? 5.230 -9.868 -21.042 1.00 94.69 105 ALA A O 1
ATOM 828 N N . LEU A 1 106 ? 5.837 -7.708 -21.140 1.00 94.75 106 LEU A N 1
ATOM 829 C CA . LEU A 1 106 ? 6.894 -7.808 -20.132 1.00 94.75 106 LEU A CA 1
ATOM 830 C C . LEU A 1 106 ? 6.349 -7.800 -18.696 1.00 94.75 106 LEU A C 1
ATOM 832 O O . LEU A 1 106 ? 6.763 -8.624 -17.886 1.00 94.75 106 LEU A O 1
ATOM 836 N N . ALA A 1 107 ? 5.429 -6.890 -18.375 1.00 94.50 107 ALA A N 1
ATOM 837 C CA . ALA A 1 107 ? 4.847 -6.776 -17.041 1.00 94.50 107 ALA A CA 1
ATOM 838 C C . ALA A 1 107 ? 3.956 -7.981 -16.720 1.00 94.50 107 ALA A C 1
ATOM 840 O O . ALA A 1 107 ? 4.140 -8.618 -15.694 1.00 94.50 107 ALA A O 1
ATOM 841 N N . ASP A 1 108 ? 3.022 -8.333 -17.603 1.00 93.50 108 ASP A N 1
ATOM 842 C CA . ASP A 1 108 ? 2.064 -9.415 -17.358 1.00 93.50 108 ASP A CA 1
ATOM 843 C C . ASP A 1 108 ? 2.677 -10.813 -17.604 1.00 93.50 108 ASP A C 1
ATOM 845 O O . ASP A 1 108 ? 2.195 -11.802 -17.055 1.00 93.50 108 ASP A O 1
ATOM 849 N N . GLY A 1 109 ? 3.722 -10.916 -18.438 1.00 89.00 109 GLY A N 1
ATOM 850 C CA . GLY A 1 109 ? 4.334 -12.195 -18.827 1.00 89.00 109 GLY A CA 1
ATOM 851 C C . GLY A 1 109 ? 5.619 -12.573 -18.085 1.00 89.00 109 GLY A C 1
ATOM 852 O O . GLY A 1 109 ? 5.970 -13.752 -18.063 1.00 89.00 109 GLY A O 1
ATOM 853 N N . ALA A 1 110 ? 6.330 -11.601 -17.509 1.00 87.62 110 ALA A N 1
ATOM 854 C CA . ALA A 1 110 ? 7.612 -11.813 -16.830 1.00 87.62 110 ALA A CA 1
ATOM 855 C C . ALA A 1 110 ? 7.737 -11.039 -15.508 1.00 87.62 110 ALA A C 1
ATOM 857 O O . ALA A 1 110 ? 8.844 -10.909 -14.993 1.00 87.62 110 ALA A O 1
ATOM 858 N N . ASP A 1 111 ? 6.631 -10.490 -14.992 1.00 90.44 111 ASP A N 1
ATOM 859 C CA . ASP A 1 111 ? 6.597 -9.681 -13.767 1.00 90.44 111 ASP A CA 1
ATOM 860 C C . ASP A 1 111 ? 7.602 -8.515 -13.768 1.00 90.44 111 ASP A C 1
ATOM 862 O O . ASP A 1 111 ? 8.100 -8.082 -12.732 1.00 90.44 111 ASP A O 1
ATOM 866 N N . HIS A 1 112 ? 7.907 -7.978 -14.955 1.00 92.50 112 HIS A N 1
ATOM 867 C CA . HIS A 1 112 ? 8.958 -6.983 -15.104 1.00 92.50 112 HIS A CA 1
ATOM 868 C C . HIS A 1 112 ? 8.552 -5.630 -14.495 1.00 92.50 112 HIS A C 1
ATOM 870 O O . HIS A 1 112 ? 7.758 -4.874 -15.073 1.00 92.50 112 HIS A O 1
ATOM 876 N N . VAL A 1 113 ? 9.153 -5.301 -13.347 1.00 93.38 113 VAL A N 1
ATOM 877 C CA . VAL A 1 113 ? 8.815 -4.137 -12.512 1.00 93.38 113 VAL A CA 1
ATOM 878 C C . VAL A 1 113 ? 8.842 -2.834 -13.307 1.00 93.38 113 VAL A C 1
ATOM 880 O O . VAL A 1 113 ? 7.864 -2.089 -13.291 1.00 93.38 113 VAL A O 1
ATOM 883 N N . ALA A 1 114 ? 9.906 -2.557 -14.066 1.00 93.50 114 ALA A N 1
ATOM 884 C CA . ALA A 1 114 ? 10.030 -1.286 -14.784 1.00 93.50 114 ALA A CA 1
ATOM 885 C C . ALA A 1 114 ? 8.950 -1.106 -15.871 1.00 93.50 114 ALA A C 1
ATOM 887 O O . ALA A 1 114 ? 8.482 0.009 -16.114 1.00 93.50 114 ALA A O 1
ATOM 888 N N . SER A 1 115 ? 8.498 -2.201 -16.494 1.00 95.88 115 SER A N 1
ATOM 889 C CA . SER A 1 115 ? 7.361 -2.165 -17.425 1.00 95.88 115 SER A CA 1
ATOM 890 C C . SER A 1 115 ? 6.034 -1.937 -16.706 1.00 95.88 115 SER A C 1
ATOM 892 O O . SER A 1 115 ? 5.237 -1.130 -17.179 1.00 95.88 115 SER A O 1
ATOM 894 N N . ALA A 1 116 ? 5.824 -2.552 -15.539 1.00 96.50 116 ALA A N 1
ATOM 895 C CA . ALA A 1 116 ? 4.654 -2.271 -14.711 1.00 96.50 116 ALA A CA 1
ATOM 896 C C . ALA A 1 116 ? 4.617 -0.790 -14.280 1.00 96.50 116 ALA A C 1
ATOM 898 O O . ALA A 1 116 ? 3.595 -0.127 -14.431 1.00 96.50 116 ALA A O 1
ATOM 899 N N . VAL A 1 117 ? 5.747 -0.202 -13.869 1.00 96.25 117 VAL A N 1
ATOM 900 C CA . VAL A 1 117 ? 5.827 1.243 -13.574 1.00 96.25 117 VAL A CA 1
ATOM 901 C C . VAL A 1 117 ? 5.417 2.089 -14.784 1.00 96.25 117 VAL A C 1
ATOM 903 O O . VAL A 1 117 ? 4.607 3.010 -14.654 1.00 96.25 117 VAL A O 1
ATOM 906 N N . ALA A 1 118 ? 5.947 1.775 -15.969 1.00 96.50 118 ALA A N 1
ATOM 907 C CA . ALA A 1 118 ? 5.640 2.510 -17.193 1.00 96.50 118 ALA A CA 1
ATOM 908 C C . ALA A 1 118 ? 4.152 2.419 -17.585 1.00 96.50 118 ALA A C 1
ATOM 910 O O . ALA A 1 118 ? 3.561 3.424 -17.994 1.00 96.50 118 ALA A O 1
ATOM 911 N N . LEU A 1 119 ? 3.525 1.250 -17.416 1.00 97.44 119 LEU A N 1
ATOM 912 C CA . LEU A 1 119 ? 2.085 1.069 -17.626 1.00 97.44 119 LEU A CA 1
ATOM 913 C C . LEU A 1 119 ? 1.258 1.834 -16.592 1.00 97.44 119 LEU A C 1
ATOM 915 O O . LEU A 1 119 ? 0.308 2.515 -16.973 1.00 97.44 119 LEU A O 1
ATOM 919 N N . GLY A 1 120 ? 1.654 1.800 -15.316 1.00 97.06 120 GLY A N 1
ATOM 920 C CA . GLY A 1 120 ? 1.015 2.574 -14.252 1.00 97.06 120 GLY A CA 1
ATOM 921 C C . GLY A 1 120 ? 0.912 4.055 -14.619 1.00 97.06 120 GLY A C 1
ATOM 922 O O . GLY A 1 120 ? -0.177 4.627 -14.615 1.00 97.06 120 GLY A O 1
ATOM 923 N N . PHE A 1 121 ? 2.020 4.668 -15.050 1.00 95.50 121 PHE A N 1
ATOM 924 C CA . PHE A 1 121 ? 2.009 6.060 -15.516 1.00 95.50 121 PHE A CA 1
ATOM 925 C C . PHE A 1 121 ? 1.225 6.269 -16.815 1.00 95.50 121 PHE A C 1
ATOM 927 O O . PHE A 1 121 ? 0.589 7.308 -16.979 1.00 95.50 121 PHE A O 1
ATOM 934 N N . SER A 1 122 ? 1.250 5.302 -17.734 1.00 94.31 122 SER A N 1
ATOM 935 C CA . SER A 1 122 ? 0.525 5.402 -19.008 1.00 94.31 122 SER A CA 1
ATOM 936 C C . SER A 1 122 ? -0.991 5.430 -18.817 1.00 94.31 122 SER A C 1
ATOM 938 O O . SER A 1 122 ? -1.682 6.101 -19.586 1.00 94.31 122 SER A O 1
ATOM 940 N N . TYR A 1 123 ? -1.494 4.736 -17.793 1.00 95.94 123 TYR A N 1
ATOM 941 C CA . TYR A 1 123 ? -2.920 4.633 -17.501 1.00 95.94 123 TYR A CA 1
ATOM 942 C C . TYR A 1 123 ? -3.420 5.608 -16.429 1.00 95.94 123 TYR A C 1
ATOM 944 O O . TYR A 1 123 ? -4.619 5.856 -16.382 1.00 95.94 123 TYR A O 1
ATOM 952 N N . ALA A 1 124 ? -2.541 6.211 -15.618 1.00 92.56 124 ALA A N 1
ATOM 953 C CA . ALA A 1 124 ? -2.915 6.960 -14.407 1.00 92.56 124 ALA A CA 1
ATOM 954 C C . ALA A 1 124 ? -4.023 8.016 -14.588 1.00 92.56 124 ALA A C 1
ATOM 956 O O . ALA A 1 124 ? -4.822 8.220 -13.678 1.00 92.56 124 ALA A O 1
ATOM 957 N N . GLU A 1 125 ? -4.090 8.665 -15.752 1.00 90.94 125 GLU A N 1
ATOM 958 C CA . GLU A 1 125 ? -5.069 9.725 -16.039 1.00 90.94 125 GLU A CA 1
ATOM 959 C C . GLU A 1 125 ? -6.276 9.254 -16.870 1.00 90.94 125 GLU A C 1
ATOM 961 O O . GLU A 1 125 ? -7.254 9.988 -17.002 1.00 90.94 125 GLU A O 1
ATOM 966 N N . VAL A 1 126 ? -6.220 8.053 -17.453 1.00 93.25 126 VAL A N 1
ATOM 967 C CA . VAL A 1 126 ? -7.239 7.543 -18.394 1.00 93.25 126 VAL A CA 1
ATOM 968 C C . VAL A 1 126 ? -7.988 6.319 -17.870 1.00 93.25 126 VAL A C 1
ATOM 970 O O . VAL A 1 126 ? -9.162 6.154 -18.182 1.00 93.25 126 VAL A O 1
ATOM 973 N N . ASP A 1 127 ? -7.327 5.487 -17.069 1.00 96.62 127 ASP A N 1
ATOM 974 C CA . ASP A 1 127 ? -7.861 4.271 -16.461 1.00 96.62 127 ASP A CA 1
ATOM 975 C C . ASP A 1 127 ? -7.150 4.036 -15.118 1.00 96.62 127 ASP A C 1
ATOM 977 O O . ASP A 1 127 ? -6.076 3.433 -15.033 1.00 96.62 127 ASP A O 1
ATOM 981 N N . LYS A 1 128 ? -7.739 4.581 -14.050 1.00 95.50 128 LYS A N 1
ATOM 982 C CA . LYS A 1 128 ? -7.143 4.557 -12.708 1.00 95.50 128 LYS A CA 1
ATOM 983 C C . LYS A 1 128 ? -7.064 3.152 -12.126 1.00 95.50 128 LYS A C 1
ATOM 985 O O . LYS A 1 128 ? -6.126 2.864 -11.390 1.00 95.50 128 LYS A O 1
ATOM 990 N N . GLU A 1 129 ? -8.020 2.287 -12.447 1.00 96.25 129 GLU A N 1
ATOM 991 C CA . GLU A 1 129 ? -8.068 0.911 -11.947 1.00 96.25 129 GLU A CA 1
ATOM 992 C C . GLU A 1 129 ? -6.948 0.079 -12.578 1.00 96.25 129 GLU A C 1
ATOM 994 O O . GLU A 1 129 ? -6.205 -0.612 -11.875 1.00 96.25 129 GLU A O 1
ATOM 999 N N . LEU A 1 130 ? -6.752 0.214 -13.894 1.00 96.25 130 LEU A N 1
ATOM 1000 C CA . LEU A 1 130 ? -5.654 -0.448 -14.590 1.00 96.25 130 LEU A CA 1
ATOM 1001 C C . LEU A 1 130 ? -4.289 0.119 -14.176 1.00 96.25 130 LEU A C 1
ATOM 1003 O O . LEU A 1 130 ? -3.340 -0.639 -13.974 1.00 96.25 130 LEU A O 1
ATOM 1007 N N . ALA A 1 131 ? -4.184 1.436 -13.987 1.00 97.81 131 ALA A N 1
ATOM 1008 C CA . ALA A 1 131 ? -2.976 2.057 -13.450 1.00 97.81 131 ALA A CA 1
ATOM 1009 C C . ALA A 1 131 ? -2.638 1.531 -12.050 1.00 97.81 131 ALA A C 1
ATOM 1011 O O . ALA A 1 131 ? -1.487 1.180 -11.779 1.00 97.81 131 ALA A O 1
ATOM 1012 N N . LEU A 1 132 ? -3.646 1.438 -11.177 1.00 97.69 132 LEU A N 1
ATOM 1013 C CA . LEU A 1 132 ? -3.503 0.907 -9.830 1.00 97.69 132 LEU A CA 1
ATOM 1014 C C . LEU A 1 132 ? -3.001 -0.538 -9.863 1.00 97.69 132 LEU A C 1
ATOM 1016 O O . LEU A 1 132 ? -2.033 -0.831 -9.167 1.00 97.69 132 LEU A O 1
ATOM 1020 N N . LYS A 1 133 ? -3.567 -1.410 -10.714 1.00 96.88 133 LYS A N 1
ATOM 1021 C CA . LYS A 1 133 ? -3.082 -2.794 -10.898 1.00 96.88 133 LYS A CA 1
ATOM 1022 C C . LYS A 1 133 ? -1.564 -2.826 -11.112 1.00 96.88 133 LYS A C 1
ATOM 1024 O O . LYS A 1 133 ? -0.864 -3.579 -10.437 1.00 96.88 133 LYS A O 1
ATOM 1029 N N . TYR A 1 134 ? -1.052 -2.005 -12.026 1.00 97.62 134 TYR A N 1
ATOM 1030 C CA . TYR A 1 134 ? 0.370 -2.013 -12.367 1.00 97.62 134 TYR A CA 1
ATOM 1031 C C . TYR A 1 134 ? 1.264 -1.356 -11.313 1.00 97.62 134 TYR A C 1
ATOM 1033 O O . TYR A 1 134 ? 2.357 -1.857 -11.047 1.00 97.62 134 TYR A O 1
ATOM 1041 N N . PHE A 1 135 ? 0.813 -0.284 -10.657 1.00 97.81 135 PHE A N 1
ATOM 1042 C CA . PHE A 1 135 ? 1.560 0.267 -9.525 1.00 97.81 135 PHE A CA 1
ATOM 1043 C C . PHE A 1 135 ? 1.621 -0.714 -8.351 1.00 97.81 135 PHE A C 1
ATOM 1045 O O . PHE A 1 135 ? 2.688 -0.857 -7.761 1.00 97.81 135 PHE A O 1
ATOM 1052 N N . VAL A 1 136 ? 0.532 -1.435 -8.064 1.00 95.94 136 VAL A N 1
ATOM 1053 C CA . VAL A 1 136 ? 0.500 -2.496 -7.045 1.00 95.94 136 VAL A CA 1
ATOM 1054 C C . VAL A 1 136 ? 1.458 -3.633 -7.406 1.00 95.94 136 VAL A C 1
ATOM 1056 O O . VAL A 1 136 ? 2.238 -4.077 -6.563 1.00 95.94 136 VAL A O 1
ATOM 1059 N N . GLN A 1 137 ? 1.468 -4.067 -8.670 1.00 94.50 137 GLN A N 1
ATOM 1060 C CA . GLN A 1 137 ? 2.425 -5.067 -9.147 1.00 94.50 137 GLN A CA 1
ATOM 1061 C C . GLN A 1 137 ? 3.871 -4.606 -8.911 1.00 94.50 137 GLN A C 1
ATOM 1063 O O . GLN A 1 137 ? 4.644 -5.317 -8.278 1.00 94.50 137 GLN A O 1
ATOM 1068 N N . ALA A 1 138 ? 4.221 -3.391 -9.340 1.00 94.56 138 ALA A N 1
ATOM 1069 C CA . ALA A 1 138 ? 5.565 -2.844 -9.160 1.00 94.56 138 ALA A CA 1
ATOM 1070 C C . ALA A 1 138 ? 5.929 -2.587 -7.686 1.00 94.56 138 ALA A C 1
ATOM 1072 O O . ALA A 1 138 ? 7.100 -2.637 -7.319 1.00 94.56 138 ALA A O 1
ATOM 1073 N N . SER A 1 139 ? 4.949 -2.295 -6.827 1.00 92.62 139 SER A N 1
ATOM 1074 C CA . SER A 1 139 ? 5.188 -2.117 -5.395 1.00 92.62 139 SER A CA 1
ATOM 1075 C C . SER A 1 139 ? 5.393 -3.420 -4.640 1.00 92.62 139 SER A C 1
ATOM 1077 O O . SER A 1 139 ? 5.992 -3.387 -3.575 1.00 92.62 139 SER A O 1
ATOM 1079 N N . ASN A 1 140 ? 4.916 -4.551 -5.163 1.00 86.44 140 ASN A N 1
ATOM 1080 C CA . ASN A 1 140 ? 5.233 -5.852 -4.573 1.00 86.44 140 ASN A CA 1
ATOM 1081 C C . ASN A 1 140 ? 6.712 -6.207 -4.771 1.00 86.44 140 ASN A C 1
ATOM 1083 O O . ASN A 1 140 ? 7.254 -6.965 -3.969 1.00 86.44 140 ASN A O 1
ATOM 1087 N N . GLY A 1 141 ? 7.346 -5.627 -5.797 1.00 73.94 141 GLY A N 1
ATOM 1088 C CA . GLY A 1 141 ? 8.736 -5.893 -6.139 1.00 73.94 141 GLY A CA 1
ATOM 1089 C C . GLY A 1 141 ? 8.967 -7.302 -6.675 1.00 73.94 141 GLY A C 1
ATOM 1090 O O . GLY A 1 141 ? 8.037 -8.095 -6.842 1.00 73.94 141 GLY A O 1
ATOM 1091 N N . ASP A 1 142 ? 10.232 -7.601 -6.922 1.00 71.12 142 ASP A N 1
ATOM 1092 C CA . ASP A 1 142 ? 10.783 -8.945 -7.078 1.00 71.12 142 ASP A CA 1
ATOM 1093 C C . ASP A 1 142 ? 11.695 -9.256 -5.867 1.00 71.12 142 ASP A C 1
ATOM 1095 O O . ASP A 1 142 ? 11.471 -8.742 -4.764 1.00 71.12 142 ASP A O 1
ATOM 1099 N N . ASP A 1 143 ? 12.728 -10.088 -6.036 1.00 67.94 143 ASP A N 1
ATOM 1100 C CA . ASP A 1 143 ? 13.753 -10.313 -5.003 1.00 67.94 143 ASP A CA 1
ATOM 1101 C C . ASP A 1 143 ? 14.491 -9.012 -4.601 1.00 67.94 143 ASP A C 1
ATOM 1103 O O . ASP A 1 143 ? 15.218 -8.990 -3.603 1.00 67.94 143 ASP A O 1
ATOM 1107 N N . GLU A 1 144 ? 14.282 -7.921 -5.347 1.00 69.12 144 GLU A N 1
ATOM 1108 C CA . GLU A 1 144 ? 14.844 -6.595 -5.134 1.00 69.12 144 GLU A CA 1
ATOM 1109 C C . GLU A 1 144 ? 13.888 -5.619 -4.415 1.00 69.12 144 GLU A C 1
ATOM 1111 O O . GLU A 1 144 ? 14.110 -4.416 -4.390 1.00 69.12 144 GLU A O 1
ATOM 1116 N N . GLY A 1 145 ? 12.824 -6.096 -3.769 1.00 80.81 145 GLY A N 1
ATOM 1117 C CA . GLY A 1 145 ? 11.986 -5.244 -2.920 1.00 80.81 145 GLY A CA 1
ATOM 1118 C C . GLY A 1 145 ? 11.135 -4.202 -3.674 1.00 80.81 145 GLY A C 1
ATOM 1119 O O . GLY A 1 145 ? 11.054 -4.190 -4.902 1.00 80.81 145 GLY A O 1
ATOM 1120 N N . PRO A 1 146 ? 10.399 -3.346 -2.943 1.00 91.56 146 PRO A N 1
ATOM 1121 C CA . PRO A 1 146 ? 9.305 -2.572 -3.517 1.00 91.56 146 PRO A CA 1
ATOM 1122 C C . PRO A 1 146 ? 9.780 -1.343 -4.305 1.00 91.56 146 PRO A C 1
ATOM 1124 O O . PRO A 1 146 ? 10.589 -0.549 -3.819 1.00 91.56 146 PRO A O 1
ATOM 1127 N N . HIS A 1 147 ? 9.174 -1.076 -5.469 1.00 93.56 147 HIS A N 1
ATOM 1128 C CA . HIS A 1 147 ? 9.418 0.178 -6.186 1.00 93.56 147 HIS A CA 1
ATOM 1129 C C . HIS A 1 147 ? 8.748 1.369 -5.472 1.00 93.56 147 HIS A C 1
ATOM 1131 O O . HIS A 1 147 ? 7.524 1.546 -5.507 1.00 93.56 147 HIS A O 1
ATOM 1137 N N . GLN A 1 148 ? 9.557 2.229 -4.844 1.00 93.56 148 GLN A N 1
ATOM 1138 C CA . GLN A 1 148 ? 9.086 3.282 -3.934 1.00 93.56 148 GLN A CA 1
ATOM 1139 C C . GLN A 1 148 ? 8.113 4.284 -4.585 1.00 93.56 148 GLN A C 1
ATOM 1141 O O . GLN A 1 148 ? 7.087 4.631 -3.999 1.00 93.56 148 GLN A O 1
ATOM 1146 N N . ALA A 1 149 ? 8.373 4.726 -5.819 1.00 94.44 149 ALA A N 1
ATOM 1147 C CA . ALA A 1 149 ? 7.454 5.637 -6.510 1.00 94.44 149 ALA A CA 1
ATOM 1148 C C . ALA A 1 149 ? 6.118 4.963 -6.875 1.00 94.44 149 ALA A C 1
ATOM 1150 O O . ALA A 1 149 ? 5.099 5.646 -7.000 1.00 94.44 149 ALA A O 1
ATOM 1151 N N . SER A 1 150 ? 6.093 3.635 -7.016 1.00 96.56 150 SER A N 1
ATOM 1152 C CA . SER A 1 150 ? 4.855 2.892 -7.271 1.00 96.56 150 SER A CA 1
ATOM 1153 C C . SER A 1 150 ? 4.001 2.797 -6.019 1.00 96.56 150 SER A C 1
ATOM 1155 O O . SER A 1 150 ? 2.798 3.010 -6.113 1.00 96.56 150 SER A O 1
ATOM 1157 N N . LEU A 1 151 ? 4.615 2.591 -4.846 1.00 97.19 151 LEU A N 1
ATOM 1158 C CA . LEU A 1 151 ? 3.914 2.675 -3.560 1.00 97.19 151 LEU A CA 1
ATOM 1159 C C . LEU A 1 151 ? 3.213 4.031 -3.401 1.00 97.19 151 LEU A C 1
ATOM 1161 O O . LEU A 1 151 ? 2.027 4.088 -3.082 1.00 97.19 151 LEU A O 1
ATOM 1165 N N . TYR A 1 152 ? 3.923 5.126 -3.694 1.00 97.62 152 TYR A N 1
ATOM 1166 C CA . TYR A 1 152 ? 3.348 6.471 -3.649 1.00 97.62 152 TYR A CA 1
ATOM 1167 C C . TYR A 1 152 ? 2.146 6.633 -4.592 1.00 97.62 152 TYR A C 1
ATOM 1169 O O . TYR A 1 152 ? 1.088 7.116 -4.185 1.00 97.62 152 TYR A O 1
ATOM 1177 N N . ASN A 1 153 ? 2.296 6.228 -5.857 1.00 97.88 153 ASN A N 1
ATOM 1178 C CA . ASN A 1 153 ? 1.245 6.405 -6.858 1.00 97.88 153 ASN A CA 1
ATOM 1179 C C . ASN A 1 153 ? 0.040 5.486 -6.627 1.00 97.88 153 ASN A C 1
ATOM 1181 O O . ASN A 1 153 ? -1.088 5.937 -6.816 1.00 97.88 153 ASN A O 1
ATOM 1185 N N . ALA A 1 154 ? 0.252 4.250 -6.168 1.00 98.00 154 ALA A N 1
ATOM 1186 C CA . ALA A 1 154 ? -0.830 3.369 -5.738 1.00 98.00 154 ALA A CA 1
ATOM 1187 C C . ALA A 1 154 ? -1.621 4.013 -4.593 1.00 98.00 154 ALA A C 1
ATOM 1189 O O . ALA A 1 154 ? -2.840 4.128 -4.687 1.00 98.00 154 ALA A O 1
ATOM 1190 N N . GLY A 1 155 ? -0.928 4.529 -3.570 1.00 97.44 155 GLY A N 1
ATOM 1191 C CA . GLY A 1 155 ? -1.562 5.235 -2.459 1.00 97.44 155 GLY A CA 1
ATOM 1192 C C . GLY A 1 155 ? -2.402 6.432 -2.916 1.00 97.44 155 GLY A C 1
ATOM 1193 O O . GLY A 1 155 ? -3.572 6.540 -2.560 1.00 97.44 155 GLY A O 1
ATOM 1194 N N . ARG A 1 156 ? -1.853 7.285 -3.791 1.00 97.12 156 ARG A N 1
ATOM 1195 C CA . ARG A 1 156 ? -2.592 8.413 -4.383 1.00 97.12 156 ARG A CA 1
ATOM 1196 C C . ARG A 1 156 ? -3.864 7.962 -5.109 1.00 97.12 156 ARG A C 1
ATOM 1198 O O . ARG A 1 156 ? -4.921 8.547 -4.890 1.00 97.12 156 ARG A O 1
ATOM 1205 N N . LEU A 1 157 ? -3.771 6.952 -5.977 1.00 97.31 157 LEU A N 1
ATOM 1206 C CA . LEU A 1 157 ? -4.919 6.482 -6.758 1.00 97.31 157 LEU A CA 1
ATOM 1207 C C . LEU A 1 157 ? -5.994 5.841 -5.876 1.00 97.31 157 LEU A C 1
ATOM 1209 O O . LEU A 1 157 ? -7.175 6.074 -6.111 1.00 97.31 157 LEU A O 1
ATOM 1213 N N . LEU A 1 158 ? -5.603 5.094 -4.841 1.00 96.44 158 LEU A N 1
ATOM 1214 C CA . LEU A 1 158 ? -6.535 4.525 -3.864 1.00 96.44 158 LEU A CA 1
ATOM 1215 C C . LEU A 1 158 ? -7.351 5.619 -3.168 1.00 96.44 158 LEU A C 1
ATOM 1217 O O . LEU A 1 158 ? -8.569 5.499 -3.064 1.00 96.44 158 LEU A O 1
ATOM 1221 N N . LEU A 1 159 ? -6.716 6.734 -2.793 1.00 94.06 159 LEU A N 1
ATOM 1222 C CA . LEU A 1 159 ? -7.429 7.878 -2.225 1.00 94.06 159 LEU A CA 1
ATOM 1223 C C . LEU A 1 159 ? -8.442 8.474 -3.211 1.00 94.06 159 LEU A C 1
ATOM 1225 O O . LEU A 1 159 ? -9.567 8.785 -2.830 1.00 94.06 159 LEU A O 1
ATOM 1229 N N . GLU A 1 160 ? -8.064 8.614 -4.483 1.00 94.00 160 GLU A N 1
ATOM 1230 C CA . GLU A 1 160 ? -8.962 9.106 -5.537 1.00 94.00 160 GLU A CA 1
ATOM 1231 C C . GLU A 1 160 ? -10.130 8.151 -5.830 1.00 94.00 160 GLU A C 1
ATOM 1233 O O . GLU A 1 160 ? -11.172 8.593 -6.318 1.00 94.00 160 GLU A O 1
ATOM 1238 N N . LEU A 1 161 ? -9.965 6.864 -5.521 1.00 93.88 161 LEU A N 1
ATOM 1239 C CA . LEU A 1 161 ? -10.991 5.822 -5.597 1.00 93.88 161 LEU A CA 1
ATOM 1240 C C . LEU A 1 161 ? -11.779 5.660 -4.281 1.00 93.88 161 LEU A C 1
ATOM 1242 O O . LEU A 1 161 ? -12.608 4.762 -4.173 1.00 93.88 161 LEU A O 1
ATOM 1246 N N . ASN A 1 162 ? -11.585 6.566 -3.314 1.00 91.62 162 ASN A N 1
ATOM 1247 C CA . ASN A 1 162 ? -12.214 6.572 -1.987 1.00 91.62 162 ASN A CA 1
ATOM 1248 C C . ASN A 1 162 ? -11.841 5.385 -1.078 1.00 91.62 162 ASN A C 1
ATOM 1250 O O . ASN A 1 162 ? -12.586 5.070 -0.155 1.00 91.62 162 ASN A O 1
ATOM 1254 N N . ASP A 1 163 ? -10.676 4.768 -1.282 1.00 92.69 163 ASP A N 1
ATOM 1255 C CA . ASP A 1 163 ? -10.098 3.776 -0.370 1.00 92.69 163 ASP A CA 1
ATOM 1256 C C . ASP A 1 163 ? -8.989 4.422 0.479 1.00 92.69 163 ASP A C 1
ATOM 1258 O O . ASP A 1 163 ? -7.789 4.355 0.186 1.00 92.69 163 ASP A O 1
ATOM 1262 N N . ALA A 1 164 ? -9.411 5.115 1.539 1.00 92.69 164 ALA A N 1
ATOM 1263 C CA . ALA A 1 164 ? -8.502 5.831 2.429 1.00 92.69 164 ALA A CA 1
ATOM 1264 C C . ALA A 1 164 ? -7.604 4.885 3.246 1.00 92.69 164 ALA A C 1
ATOM 1266 O O . ALA A 1 164 ? -6.453 5.235 3.516 1.00 92.69 164 ALA A O 1
ATOM 1267 N N . ALA A 1 165 ? -8.095 3.696 3.609 1.00 92.81 165 ALA A N 1
ATOM 1268 C CA . ALA A 1 165 ? -7.337 2.724 4.391 1.00 92.81 165 ALA A CA 1
ATOM 1269 C C . ALA A 1 165 ? -6.167 2.154 3.589 1.00 92.81 165 ALA A C 1
ATOM 1271 O O . ALA A 1 165 ? -5.016 2.252 4.030 1.00 92.81 165 ALA A O 1
ATOM 1272 N N . SER A 1 166 ? -6.426 1.659 2.377 1.00 95.12 166 SER A N 1
ATOM 1273 C CA . SER A 1 166 ? -5.359 1.188 1.498 1.00 95.12 166 SER A CA 1
ATOM 1274 C C . SER A 1 166 ? -4.445 2.343 1.091 1.00 95.12 166 SER A C 1
ATOM 1276 O O . SER A 1 166 ? -3.226 2.180 1.101 1.00 95.12 166 SER A O 1
ATOM 1278 N N . SER A 1 167 ? -4.980 3.538 0.806 1.00 96.38 167 SER A N 1
ATOM 1279 C CA . SER A 1 167 ? -4.143 4.718 0.543 1.00 96.38 167 SER A CA 1
ATOM 1280 C C . SER A 1 167 ? -3.138 4.954 1.671 1.00 96.38 167 SER A C 1
ATOM 1282 O O . SER A 1 167 ? -1.940 5.107 1.425 1.00 96.38 167 SER A O 1
ATOM 1284 N N . LEU A 1 168 ? -3.612 4.966 2.918 1.00 96.31 168 LEU A N 1
ATOM 1285 C CA . LEU A 1 168 ? -2.771 5.175 4.089 1.00 96.31 168 LEU A CA 1
ATOM 1286 C C . LEU A 1 168 ? -1.704 4.079 4.213 1.00 96.31 168 LEU A C 1
ATOM 1288 O O . LEU A 1 168 ? -0.539 4.400 4.442 1.00 96.31 168 LEU A O 1
ATOM 1292 N N . ALA A 1 169 ? -2.069 2.815 3.976 1.00 95.69 169 ALA A N 1
ATOM 1293 C CA . ALA A 1 169 ? -1.142 1.685 3.984 1.00 95.69 169 ALA A CA 1
ATOM 1294 C C . ALA A 1 169 ? -0.006 1.841 2.955 1.00 95.69 169 ALA A C 1
ATOM 1296 O O . ALA A 1 169 ? 1.169 1.724 3.307 1.00 95.69 169 ALA A O 1
ATOM 1297 N N . TYR A 1 170 ? -0.333 2.165 1.701 1.00 97.38 170 TYR A N 1
ATOM 1298 C CA . TYR A 1 170 ? 0.648 2.308 0.619 1.00 97.38 170 TYR A CA 1
ATOM 1299 C C . TYR A 1 170 ? 1.551 3.534 0.797 1.00 97.38 170 TYR A C 1
ATOM 1301 O O . TYR A 1 170 ? 2.769 3.443 0.623 1.00 97.38 170 TYR A O 1
ATOM 1309 N N . ILE A 1 171 ? 0.987 4.679 1.196 1.00 98.00 171 ILE A N 1
ATOM 1310 C CA . ILE A 1 171 ? 1.776 5.887 1.472 1.00 98.00 171 ILE A CA 1
ATOM 1311 C C . ILE A 1 171 ? 2.704 5.662 2.674 1.00 98.00 171 ILE A C 1
ATOM 1313 O O . ILE A 1 171 ? 3.878 6.038 2.623 1.00 98.00 171 ILE A O 1
ATOM 1317 N N . ARG A 1 172 ? 2.228 4.982 3.724 1.00 96.81 172 ARG A N 1
ATOM 1318 C CA . ARG A 1 172 ? 3.047 4.584 4.875 1.00 96.81 172 ARG A CA 1
ATOM 1319 C C . ARG A 1 172 ? 4.182 3.642 4.470 1.00 96.81 172 ARG A C 1
ATOM 1321 O O . ARG A 1 172 ? 5.325 3.849 4.880 1.00 96.81 172 ARG A O 1
ATOM 1328 N N . ALA A 1 173 ? 3.889 2.629 3.657 1.00 95.19 173 ALA A N 1
ATOM 1329 C CA . ALA A 1 173 ? 4.900 1.718 3.130 1.00 95.19 173 ALA A CA 1
ATOM 1330 C C . ALA A 1 173 ? 5.959 2.490 2.327 1.00 95.19 173 ALA A C 1
ATOM 1332 O O . ALA A 1 173 ? 7.150 2.301 2.559 1.00 95.19 173 ALA A O 1
ATOM 1333 N N . CYS A 1 174 ? 5.550 3.448 1.482 1.00 96.44 174 CYS A N 1
ATOM 1334 C CA . CYS A 1 174 ? 6.489 4.316 0.766 1.00 96.44 174 CYS A CA 1
ATOM 1335 C C . CYS A 1 174 ? 7.395 5.116 1.718 1.00 96.44 174 CYS A C 1
ATOM 1337 O O . CYS A 1 174 ? 8.605 5.221 1.503 1.00 96.44 174 CYS A O 1
ATOM 1339 N N . ALA A 1 175 ? 6.811 5.678 2.780 1.00 96.62 175 ALA A N 1
ATOM 1340 C CA . ALA A 1 175 ? 7.513 6.496 3.765 1.00 96.62 175 ALA A CA 1
ATOM 1341 C C . ALA A 1 175 ? 8.511 5.703 4.628 1.00 96.62 175 ALA A C 1
ATOM 1343 O O . ALA A 1 175 ? 9.378 6.302 5.266 1.00 96.62 175 ALA A O 1
ATOM 1344 N N . THR A 1 176 ? 8.393 4.371 4.650 1.00 94.94 176 THR A N 1
ATOM 1345 C CA . THR A 1 176 ? 9.178 3.468 5.505 1.00 94.94 176 THR A CA 1
ATOM 1346 C C . THR A 1 176 ? 10.062 2.490 4.721 1.00 94.94 176 THR A C 1
ATOM 1348 O O . THR A 1 176 ? 10.700 1.630 5.331 1.00 94.94 176 THR A O 1
ATOM 1351 N N . VAL A 1 177 ? 10.186 2.653 3.393 1.00 92.75 177 VAL A N 1
ATOM 1352 C CA . VAL A 1 177 ? 11.104 1.856 2.550 1.00 92.75 177 VAL A CA 1
ATOM 1353 C C . VAL A 1 177 ? 12.532 1.895 3.093 1.00 92.75 177 VAL A C 1
ATOM 1355 O O . VAL A 1 177 ? 13.148 0.847 3.213 1.00 92.75 177 VAL A O 1
ATOM 1358 N N . GLU A 1 178 ? 13.034 3.051 3.539 1.00 93.31 178 GLU A N 1
ATOM 1359 C CA . GLU A 1 178 ? 14.387 3.170 4.118 1.00 93.31 178 GLU A CA 1
ATOM 1360 C C . GLU A 1 178 ? 14.636 2.242 5.325 1.00 93.31 178 GLU A C 1
ATOM 1362 O O . GLU A 1 178 ? 15.771 1.852 5.587 1.00 93.31 178 GLU A O 1
ATOM 1367 N N . LYS A 1 179 ? 13.582 1.877 6.067 1.00 90.12 179 LYS A N 1
ATOM 1368 C CA . LYS A 1 179 ? 13.673 1.035 7.267 1.00 90.12 179 LYS A CA 1
ATOM 1369 C C . LYS A 1 179 ? 13.663 -0.450 6.912 1.00 90.12 179 LYS A C 1
ATOM 1371 O O . LYS A 1 179 ? 14.402 -1.225 7.512 1.00 90.12 179 LYS A O 1
ATOM 1376 N N . ASN A 1 180 ? 12.818 -0.831 5.956 1.00 86.75 180 ASN A N 1
ATOM 1377 C CA . ASN A 1 180 ? 12.542 -2.233 5.633 1.00 86.75 180 ASN A CA 1
ATOM 1378 C C . ASN A 1 180 ? 13.362 -2.731 4.428 1.00 86.75 180 ASN A C 1
ATOM 1380 O O . ASN A 1 180 ? 13.669 -3.914 4.331 1.00 86.75 180 ASN A O 1
ATOM 1384 N N . TYR A 1 181 ? 13.738 -1.814 3.535 1.00 89.81 181 TYR A N 1
ATOM 1385 C CA . TYR A 1 181 ? 14.325 -2.050 2.216 1.00 89.81 181 TYR A CA 1
ATOM 1386 C C . TYR A 1 181 ? 15.345 -0.943 1.856 1.00 89.81 181 TYR A C 1
ATOM 1388 O O . TYR A 1 181 ? 15.209 -0.284 0.824 1.00 89.81 181 TYR A O 1
ATOM 1396 N N . PRO A 1 182 ? 16.387 -0.705 2.681 1.00 90.12 182 PRO A N 1
ATOM 1397 C CA . PRO A 1 182 ? 17.282 0.452 2.539 1.00 90.12 182 PRO A CA 1
ATOM 1398 C C . PRO A 1 182 ? 18.043 0.515 1.208 1.00 90.12 182 PRO A C 1
ATOM 1400 O O . PRO A 1 182 ? 18.476 1.588 0.812 1.00 90.12 182 PRO A O 1
ATOM 1403 N N . ALA A 1 183 ? 18.223 -0.608 0.507 1.00 88.81 183 ALA A N 1
ATOM 1404 C CA . ALA A 1 183 ? 18.885 -0.627 -0.801 1.00 88.81 183 ALA A CA 1
ATOM 1405 C C . ALA A 1 183 ? 18.029 -0.023 -1.933 1.00 88.81 183 ALA A C 1
ATOM 1407 O O . ALA A 1 183 ? 18.562 0.297 -2.992 1.00 88.81 183 ALA A O 1
ATOM 1408 N N . TYR A 1 184 ? 16.726 0.140 -1.698 1.00 85.25 184 TYR A N 1
ATOM 1409 C CA . TYR A 1 184 ? 15.723 0.512 -2.703 1.00 85.25 184 TYR A CA 1
ATOM 1410 C C . TYR A 1 184 ? 15.070 1.862 -2.408 1.00 85.25 184 TYR A C 1
ATOM 1412 O O . TYR A 1 184 ? 14.129 2.285 -3.081 1.00 85.25 184 TYR A O 1
ATOM 1420 N N . GLU A 1 185 ? 15.567 2.546 -1.381 1.00 90.56 185 GLU A N 1
ATOM 1421 C CA . GLU A 1 185 ? 15.117 3.876 -1.022 1.00 90.56 185 GLU A CA 1
ATOM 1422 C C . GLU A 1 185 ? 15.790 4.935 -1.903 1.00 90.56 185 GLU A C 1
ATOM 1424 O O . GLU A 1 185 ? 16.930 4.784 -2.350 1.00 90.56 185 GLU A O 1
ATOM 1429 N N . THR A 1 186 ? 15.087 6.043 -2.124 1.00 92.00 186 THR A N 1
ATOM 1430 C CA . THR A 1 186 ? 15.726 7.287 -2.557 1.00 92.00 186 THR A CA 1
ATOM 1431 C C . THR A 1 186 ? 15.395 8.404 -1.562 1.00 92.00 186 THR A C 1
ATOM 1433 O O . THR A 1 186 ? 14.208 8.653 -1.314 1.00 92.00 186 THR A O 1
ATOM 1436 N N . PRO A 1 187 ? 16.383 9.152 -1.018 1.00 94.00 187 PRO A N 1
ATOM 1437 C CA . PRO A 1 187 ? 16.117 10.039 0.120 1.00 94.00 187 PRO A CA 1
ATOM 1438 C C . PRO A 1 187 ? 15.080 11.121 -0.186 1.00 94.00 187 PRO A C 1
ATOM 1440 O O . PRO A 1 187 ? 14.274 11.504 0.664 1.00 94.00 187 PRO A O 1
ATOM 1443 N N . ALA A 1 188 ? 15.082 11.602 -1.433 1.00 95.25 188 ALA A N 1
ATOM 1444 C CA . ALA A 1 188 ? 14.106 12.564 -1.922 1.00 95.25 188 ALA A CA 1
ATOM 1445 C C . ALA A 1 188 ? 12.681 11.987 -1.913 1.00 95.25 188 ALA A C 1
ATOM 1447 O O . ALA A 1 188 ? 11.775 12.631 -1.387 1.00 95.25 188 ALA A O 1
ATOM 1448 N N . GLN A 1 189 ? 12.483 10.769 -2.430 1.00 94.06 189 GLN A N 1
ATOM 1449 C CA . GLN A 1 189 ? 11.168 10.130 -2.463 1.00 94.06 189 GLN A CA 1
ATOM 1450 C C . GLN A 1 189 ? 10.700 9.734 -1.061 1.00 94.06 189 GLN A C 1
ATOM 1452 O O . GLN A 1 189 ? 9.528 9.920 -0.741 1.00 94.06 189 GLN A O 1
ATOM 1457 N N . THR A 1 190 ? 11.606 9.259 -0.201 1.00 95.69 190 THR A N 1
ATOM 1458 C CA . THR A 1 190 ? 11.308 8.968 1.208 1.00 95.69 190 THR A CA 1
ATOM 1459 C C . THR A 1 190 ? 10.760 10.210 1.908 1.00 95.69 190 THR A C 1
ATOM 1461 O O . THR A 1 190 ? 9.714 10.148 2.556 1.00 95.69 190 THR A O 1
ATOM 1464 N N . LYS A 1 191 ? 11.407 11.368 1.719 1.00 97.19 191 LYS A N 1
ATOM 1465 C CA . LYS A 1 191 ? 10.921 12.647 2.246 1.00 97.19 191 LYS A CA 1
ATOM 1466 C C . LYS A 1 191 ? 9.533 13.000 1.699 1.00 97.19 191 LYS A C 1
ATOM 1468 O O . LYS A 1 191 ? 8.639 13.295 2.486 1.00 97.19 191 LYS A O 1
ATOM 1473 N N . THR A 1 192 ? 9.333 12.915 0.383 1.00 97.12 192 THR A N 1
ATOM 1474 C CA . THR A 1 192 ? 8.028 13.173 -0.247 1.00 97.12 192 THR A CA 1
ATOM 1475 C C . THR A 1 192 ? 6.930 12.261 0.304 1.00 97.12 192 THR A C 1
ATOM 1477 O O . THR A 1 192 ? 5.819 12.720 0.558 1.00 97.12 192 THR A O 1
ATOM 1480 N N . CYS A 1 193 ? 7.223 10.983 0.540 1.00 97.62 193 CYS A N 1
ATOM 1481 C CA . CYS A 1 193 ? 6.251 10.045 1.090 1.00 97.62 193 CYS A CA 1
ATOM 1482 C C . CYS A 1 193 ? 5.924 10.311 2.563 1.00 97.62 193 CYS A C 1
ATOM 1484 O O . CYS A 1 193 ? 4.764 10.179 2.945 1.00 97.62 193 CYS A O 1
ATOM 1486 N N . LYS A 1 194 ? 6.895 10.749 3.374 1.00 98.00 194 LYS A N 1
ATOM 1487 C CA . LYS A 1 194 ? 6.642 11.197 4.754 1.00 98.00 194 LYS A CA 1
ATOM 1488 C C . LYS A 1 194 ? 5.732 12.426 4.793 1.00 98.00 194 LYS A C 1
ATOM 1490 O O . LYS A 1 194 ? 4.729 12.417 5.498 1.00 98.00 194 LYS A O 1
ATOM 1495 N N . GLU A 1 195 ? 6.018 13.434 3.969 1.00 98.12 195 GLU A N 1
ATOM 1496 C CA . GLU A 1 195 ? 5.175 14.633 3.848 1.00 98.12 195 GLU A CA 1
ATOM 1497 C C . GLU A 1 195 ? 3.755 14.282 3.369 1.00 98.12 195 GLU A C 1
ATOM 1499 O O . GLU A 1 195 ? 2.765 14.796 3.891 1.00 98.12 195 GLU A O 1
ATOM 1504 N N . ALA A 1 196 ? 3.633 13.362 2.406 1.00 97.88 196 ALA A N 1
ATOM 1505 C CA . ALA A 1 196 ? 2.339 12.886 1.924 1.00 97.88 196 ALA A CA 1
ATOM 1506 C C . ALA A 1 196 ? 1.560 12.105 2.992 1.00 97.88 196 ALA A C 1
ATOM 1508 O O . ALA A 1 196 ? 0.345 12.271 3.098 1.00 97.88 196 ALA A O 1
ATOM 1509 N N . TYR A 1 197 ? 2.246 11.292 3.799 1.00 98.31 197 TYR A N 1
ATOM 1510 C CA . TYR A 1 197 ? 1.647 10.564 4.916 1.00 98.31 197 TYR A CA 1
ATOM 1511 C C . TYR A 1 197 ? 1.079 11.522 5.971 1.00 98.31 197 TYR A C 1
ATOM 1513 O O . TYR A 1 197 ? -0.070 11.373 6.395 1.00 98.31 197 TYR A O 1
ATOM 1521 N N . GLU A 1 198 ? 1.856 12.531 6.369 1.00 97.94 198 GLU A N 1
ATOM 1522 C CA . GLU A 1 198 ? 1.421 13.561 7.318 1.00 97.94 198 GLU A CA 1
ATOM 1523 C C . GLU A 1 198 ? 0.229 14.355 6.772 1.00 97.94 198 GLU A C 1
ATOM 1525 O O . GLU A 1 198 ? -0.765 14.562 7.472 1.00 97.94 198 GLU A O 1
ATOM 1530 N N . LEU A 1 199 ? 0.286 14.760 5.498 1.00 97.25 199 LEU A N 1
ATOM 1531 C CA . LEU A 1 199 ? -0.806 15.474 4.845 1.00 97.25 199 LEU A CA 1
ATOM 1532 C C . LEU A 1 199 ? -2.090 14.636 4.807 1.00 97.25 199 LEU A C 1
ATOM 1534 O O . LEU A 1 199 ? -3.152 15.147 5.163 1.00 97.25 199 LEU A O 1
ATOM 1538 N N . LEU A 1 200 ? -2.003 13.369 4.395 1.00 96.75 200 LEU A N 1
ATOM 1539 C CA . LEU A 1 200 ? -3.144 12.454 4.356 1.00 96.75 200 LEU A CA 1
ATOM 1540 C C . LEU A 1 200 ? -3.726 12.237 5.756 1.00 96.75 200 LEU A C 1
ATOM 1542 O O . LEU A 1 200 ? -4.937 12.348 5.939 1.00 96.75 200 LEU A O 1
ATOM 1546 N N . SER A 1 201 ? -2.869 12.017 6.755 1.00 97.06 201 SER A N 1
ATOM 1547 C CA . SER A 1 201 ? -3.288 11.839 8.148 1.00 97.06 201 SER A CA 1
ATOM 1548 C C . SER A 1 201 ? -4.085 13.042 8.654 1.00 97.06 201 SER A C 1
ATOM 1550 O O . SER A 1 201 ? -5.178 12.891 9.201 1.00 97.06 201 SER A O 1
ATOM 1552 N N . ASN A 1 202 ? -3.592 14.253 8.388 1.00 96.81 202 ASN A N 1
ATOM 1553 C CA . ASN A 1 202 ? -4.285 15.490 8.741 1.00 96.81 202 ASN A CA 1
ATOM 1554 C C . ASN A 1 202 ? -5.606 15.661 7.980 1.00 96.81 202 ASN A C 1
ATOM 1556 O O . ASN A 1 202 ? -6.598 16.115 8.550 1.00 96.81 202 ASN A O 1
ATOM 1560 N N . GLN A 1 203 ? -5.650 15.291 6.698 1.00 94.81 203 GLN A N 1
ATOM 1561 C CA . GLN A 1 203 ? -6.881 15.356 5.911 1.00 94.81 203 GLN A CA 1
ATOM 1562 C C . GLN A 1 203 ? -7.954 14.406 6.440 1.00 94.81 203 GLN A C 1
ATOM 1564 O O . GLN A 1 203 ? -9.107 14.826 6.537 1.00 94.81 203 GLN A O 1
ATOM 1569 N N . ILE A 1 204 ? -7.588 13.180 6.825 1.00 94.44 204 ILE A N 1
ATOM 1570 C CA . ILE A 1 204 ? -8.519 12.220 7.428 1.00 94.44 204 ILE A CA 1
ATOM 1571 C C . ILE A 1 204 ? -9.123 12.824 8.704 1.00 94.44 204 ILE A C 1
ATOM 1573 O O . ILE A 1 204 ? -10.346 12.902 8.815 1.00 94.44 204 ILE A O 1
ATOM 1577 N N . MET A 1 205 ? -8.294 13.363 9.604 1.00 94.94 205 MET A N 1
ATOM 1578 C CA . MET A 1 205 ? -8.772 13.966 10.856 1.00 94.94 205 MET A CA 1
ATOM 1579 C C . MET A 1 205 ? -9.662 15.204 10.649 1.00 94.94 205 MET A C 1
ATOM 1581 O O . MET A 1 205 ? -10.607 15.417 11.405 1.00 94.94 205 MET A O 1
ATOM 1585 N N . MET A 1 206 ? -9.369 16.042 9.647 1.00 91.44 206 MET A N 1
ATOM 1586 C CA . MET A 1 206 ? -10.053 17.332 9.463 1.00 91.44 206 MET A CA 1
ATOM 1587 C C . MET A 1 206 ? -11.276 17.287 8.546 1.00 91.44 206 MET A C 1
ATOM 1589 O O . MET A 1 206 ? -12.180 18.108 8.697 1.00 91.44 206 MET A O 1
ATOM 1593 N N . LYS A 1 207 ? -11.273 16.419 7.533 1.00 85.75 207 LYS A N 1
ATOM 1594 C CA . LYS A 1 207 ? -12.236 16.478 6.419 1.00 85.75 207 LYS A CA 1
ATOM 1595 C C . LYS A 1 207 ? -13.133 15.258 6.323 1.00 85.75 207 LYS A C 1
ATOM 1597 O O . LYS A 1 207 ? -14.079 15.279 5.540 1.00 85.75 207 LYS A O 1
ATOM 1602 N N . THR A 1 208 ? -12.837 14.207 7.077 1.00 78.44 208 THR A N 1
ATOM 1603 C CA . THR A 1 208 ? -13.593 12.959 7.017 1.00 78.44 208 THR A CA 1
ATOM 1604 C C . THR A 1 208 ? -14.154 12.611 8.386 1.00 78.44 208 THR A C 1
ATOM 1606 O O . THR A 1 208 ? -13.714 13.118 9.414 1.00 78.44 208 THR A O 1
ATOM 1609 N N . THR A 1 209 ? -15.190 11.784 8.406 1.00 84.19 209 THR A N 1
ATOM 1610 C CA . THR A 1 209 ? -15.659 11.125 9.624 1.00 84.19 209 THR A CA 1
ATOM 1611 C C . THR A 1 209 ? -15.879 9.669 9.245 1.00 84.19 209 THR A C 1
ATOM 1613 O O . THR A 1 209 ? -16.979 9.336 8.799 1.00 84.19 209 THR A O 1
ATOM 1616 N N . PRO A 1 210 ? -14.820 8.841 9.298 1.00 86.38 210 PRO A N 1
ATOM 1617 C CA . PRO A 1 210 ? -14.890 7.464 8.829 1.00 86.38 210 PRO A CA 1
ATOM 1618 C C . PRO A 1 210 ? -15.977 6.668 9.559 1.00 86.38 210 PRO A C 1
ATOM 1620 O O . PRO A 1 210 ? -16.331 6.964 10.711 1.00 86.38 210 PRO A O 1
ATOM 1623 N N . GLY A 1 211 ? -16.503 5.646 8.878 1.00 88.19 211 GLY A N 1
ATOM 1624 C CA . GLY A 1 211 ? -17.292 4.602 9.527 1.00 88.19 211 GLY A CA 1
ATOM 1625 C C . GLY A 1 211 ? -16.475 3.876 10.599 1.00 88.19 211 GLY A C 1
ATOM 1626 O O . GLY A 1 211 ? -15.259 4.049 10.697 1.00 88.19 211 GLY A O 1
ATOM 1627 N N . ILE A 1 212 ? -17.131 3.059 11.430 1.00 88.69 212 ILE A N 1
ATOM 1628 C CA . ILE A 1 212 ? -16.391 2.255 12.418 1.00 88.69 212 ILE A CA 1
ATOM 1629 C C . ILE A 1 212 ? -15.485 1.240 11.712 1.00 88.69 212 ILE A C 1
ATOM 1631 O O . ILE A 1 212 ? -14.358 1.040 12.149 1.00 88.69 212 ILE A O 1
ATOM 1635 N N . GLU A 1 213 ? -15.950 0.663 10.605 1.00 89.06 213 GLU A N 1
ATOM 1636 C CA . GLU A 1 213 ? -15.201 -0.266 9.760 1.00 89.06 213 GLU A CA 1
ATOM 1637 C C . GLU A 1 213 ? -13.958 0.413 9.176 1.00 89.06 213 GLU A C 1
ATOM 1639 O O . GLU A 1 213 ? -12.841 -0.021 9.446 1.00 89.06 213 GLU A O 1
ATOM 1644 N N . ASP A 1 214 ? -14.141 1.551 8.501 1.00 90.19 214 ASP A N 1
ATOM 1645 C CA . ASP A 1 214 ? -13.041 2.335 7.932 1.00 90.19 214 ASP A CA 1
ATOM 1646 C C . ASP A 1 214 ? -12.024 2.753 9.009 1.00 90.19 214 ASP A C 1
ATOM 1648 O O . ASP A 1 214 ? -10.812 2.716 8.794 1.00 90.19 214 ASP A O 1
ATOM 1652 N N . ALA A 1 215 ? -12.500 3.149 10.197 1.00 94.31 215 ALA A N 1
ATOM 1653 C CA . ALA A 1 215 ? -11.628 3.551 11.295 1.00 94.31 215 ALA A CA 1
ATOM 1654 C C . ALA A 1 215 ? -10.809 2.378 11.854 1.00 94.31 215 ALA A C 1
ATOM 1656 O O . ALA A 1 215 ? -9.640 2.557 12.204 1.00 94.31 215 ALA A O 1
ATOM 1657 N N . ILE A 1 216 ? -11.407 1.185 11.919 1.00 93.62 216 ILE A N 1
ATOM 1658 C CA . ILE A 1 216 ? -10.724 -0.052 12.306 1.00 93.62 216 ILE A CA 1
ATOM 1659 C C . ILE A 1 216 ? -9.652 -0.412 11.277 1.00 93.62 216 ILE A C 1
ATOM 1661 O O . ILE A 1 216 ? -8.511 -0.681 11.657 1.00 93.62 216 ILE A O 1
ATOM 1665 N N . GLU A 1 217 ? -9.993 -0.379 9.990 1.00 92.19 217 GLU A N 1
ATOM 1666 C CA . GLU A 1 217 ? -9.072 -0.712 8.900 1.00 92.19 217 GLU A CA 1
ATOM 1667 C C . GLU A 1 217 ? -7.886 0.259 8.837 1.00 92.19 217 GLU A C 1
ATOM 1669 O O . GLU A 1 217 ? -6.738 -0.161 8.683 1.00 92.19 217 GLU A O 1
ATOM 1674 N N . MET A 1 218 ? -8.128 1.557 9.042 1.00 95.06 218 MET A N 1
ATOM 1675 C CA . MET A 1 218 ? -7.074 2.574 9.045 1.00 95.06 218 MET A CA 1
ATOM 1676 C C . MET A 1 218 ? -6.136 2.492 10.256 1.00 95.06 218 MET A C 1
ATOM 1678 O O . MET A 1 218 ? -4.982 2.910 10.153 1.00 95.06 218 MET A O 1
ATOM 1682 N N . PHE A 1 219 ? -6.586 1.984 11.409 1.00 95.94 219 PHE A N 1
ATOM 1683 C CA . PHE A 1 219 ? -5.863 2.128 12.681 1.00 95.94 219 PHE A CA 1
ATOM 1684 C C . PHE A 1 219 ? -4.430 1.566 12.659 1.00 95.94 219 PHE A C 1
ATOM 1686 O O . PHE A 1 219 ? -3.511 2.189 13.201 1.00 95.94 219 PHE A O 1
ATOM 1693 N N . LEU A 1 220 ? -4.219 0.412 12.018 1.00 93.00 220 LEU A N 1
ATOM 1694 C CA . LEU A 1 220 ? -2.896 -0.223 11.915 1.00 93.00 220 LEU A CA 1
ATOM 1695 C C . LEU A 1 220 ? -1.947 0.535 10.974 1.00 93.00 220 LEU A C 1
ATOM 1697 O O . LEU A 1 220 ? -0.726 0.461 11.112 1.00 93.00 220 LEU A O 1
ATOM 1701 N N . TYR A 1 221 ? -2.493 1.304 10.036 1.00 95.25 221 TYR A N 1
ATOM 1702 C CA . TYR A 1 221 ? -1.721 2.121 9.101 1.00 95.25 221 TYR A CA 1
ATOM 1703 C C . TYR A 1 221 ? -1.576 3.569 9.564 1.00 95.25 221 TYR A C 1
ATOM 1705 O O . TYR A 1 221 ? -0.790 4.310 8.988 1.00 95.25 221 TYR A O 1
ATOM 1713 N N . ALA A 1 222 ? -2.281 3.956 10.627 1.00 96.12 222 ALA A N 1
ATOM 1714 C CA . ALA A 1 222 ? -2.295 5.307 11.169 1.00 96.12 222 ALA A CA 1
ATOM 1715 C C . ALA A 1 222 ? -1.069 5.678 12.017 1.00 96.12 222 ALA A C 1
ATOM 1717 O O . ALA A 1 222 ? -0.955 6.828 12.453 1.00 96.12 222 ALA A O 1
ATOM 1718 N N . SER A 1 223 ? -0.110 4.770 12.204 1.00 94.94 223 SER A N 1
ATOM 1719 C CA . SER A 1 223 ? 1.214 5.088 12.748 1.00 94.94 223 SER A CA 1
ATOM 1720 C C . SER A 1 223 ? 2.299 4.872 11.707 1.00 94.94 223 SER A C 1
ATOM 1722 O O . SER A 1 223 ? 2.490 3.748 11.250 1.00 94.94 223 SER A O 1
ATOM 1724 N N . ILE A 1 224 ? 3.084 5.909 11.403 1.00 93.56 224 ILE A N 1
ATOM 1725 C CA . ILE A 1 224 ? 4.255 5.756 10.530 1.00 93.56 224 ILE A CA 1
ATOM 1726 C C . ILE A 1 224 ? 5.297 4.797 11.131 1.00 93.56 224 ILE A C 1
ATOM 1728 O O . ILE A 1 224 ? 5.961 4.068 10.399 1.00 93.56 224 ILE A O 1
ATOM 1732 N N . ASP A 1 225 ? 5.367 4.722 12.463 1.00 90.00 225 ASP A N 1
ATOM 1733 C CA . ASP A 1 225 ? 6.337 3.921 13.216 1.00 90.00 225 ASP A CA 1
ATOM 1734 C C . ASP A 1 225 ? 5.933 2.450 13.399 1.00 90.00 225 ASP A C 1
ATOM 1736 O O . ASP A 1 225 ? 6.633 1.696 14.083 1.00 90.00 225 ASP A O 1
ATOM 1740 N N . ASP A 1 226 ? 4.838 2.025 12.760 1.00 86.44 226 ASP A N 1
ATOM 1741 C CA . ASP A 1 226 ? 4.291 0.665 12.841 1.00 86.44 226 ASP A CA 1
ATOM 1742 C C . ASP A 1 226 ? 3.739 0.285 14.217 1.00 86.44 226 ASP A C 1
ATOM 1744 O O . ASP A 1 226 ? 3.727 -0.876 14.603 1.00 86.44 226 ASP A O 1
ATOM 1748 N N . VAL A 1 227 ? 3.295 1.259 15.007 1.00 90.00 227 VAL A N 1
ATOM 1749 C CA . VAL A 1 227 ? 2.620 0.971 16.277 1.00 90.00 227 VAL A CA 1
ATOM 1750 C C . VAL A 1 227 ? 1.141 0.676 15.995 1.00 90.00 227 VAL A C 1
ATOM 1752 O O . VAL A 1 227 ? 0.537 1.448 15.262 1.00 90.00 227 VAL A O 1
ATOM 1755 N N . PRO A 1 228 ? 0.510 -0.340 16.607 1.00 90.81 228 PRO A N 1
ATOM 1756 C CA . PRO A 1 228 ? 1.135 -1.389 17.402 1.00 90.81 228 PRO A CA 1
ATOM 1757 C C . PRO A 1 228 ? 1.796 -2.464 16.523 1.00 90.81 228 PRO A C 1
ATOM 1759 O O . PRO A 1 228 ? 1.176 -2.969 15.593 1.00 90.81 228 PRO A O 1
ATOM 1762 N N . GLN A 1 229 ? 3.018 -2.870 16.879 1.00 88.25 229 GLN A N 1
ATOM 1763 C CA . GLN A 1 229 ? 3.751 -3.923 16.165 1.00 88.25 229 GLN A CA 1
ATOM 1764 C C . GLN A 1 229 ? 3.269 -5.308 16.590 1.00 88.25 229 GLN A C 1
ATOM 1766 O O . GLN A 1 229 ? 2.910 -5.514 17.754 1.00 88.25 229 GLN A O 1
ATOM 1771 N N . GLU A 1 230 ? 3.336 -6.284 15.690 1.00 85.62 230 GLU A N 1
ATOM 1772 C CA . GLU A 1 230 ? 3.057 -7.682 16.022 1.00 85.62 230 GLU A CA 1
ATOM 1773 C C . GLU A 1 230 ? 3.862 -8.147 17.249 1.00 85.62 230 GLU A C 1
ATOM 1775 O O . GLU A 1 230 ? 4.978 -7.697 17.511 1.00 85.62 230 GLU A O 1
ATOM 1780 N N . ASN A 1 231 ? 3.288 -9.066 18.029 1.00 87.94 231 ASN A N 1
ATOM 1781 C CA . ASN A 1 231 ? 3.893 -9.615 19.253 1.00 87.94 231 ASN A CA 1
ATOM 1782 C C . ASN A 1 231 ? 4.113 -8.604 20.400 1.00 87.94 231 ASN A C 1
ATOM 1784 O O . ASN A 1 231 ? 4.730 -8.942 21.414 1.00 87.94 231 ASN A O 1
ATOM 1788 N N . THR A 1 232 ? 3.573 -7.386 20.299 1.00 92.06 232 THR A N 1
ATOM 1789 C CA . THR A 1 232 ? 3.548 -6.421 21.410 1.00 92.06 232 THR A CA 1
ATOM 1790 C C . THR A 1 232 ? 2.293 -6.563 22.278 1.00 92.06 232 THR A C 1
ATOM 1792 O O . THR A 1 232 ? 1.278 -7.160 21.892 1.00 92.06 232 THR A O 1
ATOM 1795 N N . LYS A 1 233 ? 2.334 -5.992 23.491 1.00 94.25 233 LYS A N 1
ATOM 1796 C CA . LYS A 1 233 ? 1.162 -5.953 24.384 1.00 94.25 233 LYS A CA 1
ATOM 1797 C C . LYS A 1 233 ? 0.062 -5.073 23.798 1.00 94.25 233 LYS A C 1
ATOM 1799 O O . LYS A 1 233 ? -1.115 -5.380 23.953 1.00 94.25 233 LYS A O 1
ATOM 1804 N N . GLU A 1 234 ? 0.451 -3.997 23.131 1.00 93.75 234 GLU A N 1
ATOM 1805 C CA . GLU A 1 234 ? -0.415 -3.063 22.430 1.00 93.75 234 GLU A CA 1
ATOM 1806 C C . GLU A 1 234 ? -1.171 -3.782 21.308 1.00 93.75 234 GLU A C 1
ATOM 1808 O O . GLU A 1 234 ? -2.398 -3.714 21.258 1.00 93.75 234 GLU A O 1
ATOM 1813 N N . PHE A 1 235 ? -0.466 -4.564 20.484 1.00 94.19 235 PHE A N 1
ATOM 1814 C CA . PHE A 1 235 ? -1.094 -5.348 19.419 1.00 94.19 235 PHE A CA 1
ATOM 1815 C C . PHE A 1 235 ? -2.022 -6.426 19.974 1.00 94.19 235 PHE A C 1
ATOM 1817 O O . PHE A 1 235 ? -3.123 -6.609 19.468 1.00 94.19 235 PHE A O 1
ATOM 1824 N N . THR A 1 236 ? -1.639 -7.081 21.074 1.00 95.19 236 THR A N 1
ATOM 1825 C CA . THR A 1 236 ? -2.509 -8.058 21.748 1.00 95.19 236 THR A CA 1
ATOM 1826 C C . THR A 1 236 ? -3.827 -7.425 22.208 1.00 95.19 236 THR A C 1
ATOM 1828 O O . THR A 1 236 ? -4.884 -8.036 22.073 1.00 95.19 236 THR A O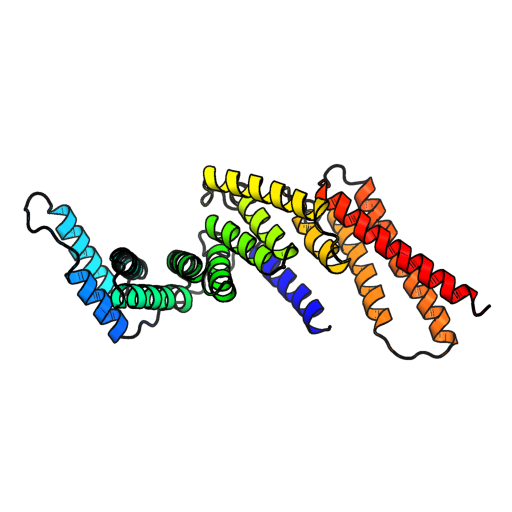 1
ATOM 1831 N N . LYS A 1 237 ? -3.790 -6.201 22.751 1.00 95.94 237 LYS A N 1
ATOM 1832 C CA . LYS A 1 237 ? -5.006 -5.474 23.154 1.00 95.94 237 LYS A CA 1
ATOM 1833 C C . LYS A 1 237 ? -5.862 -5.102 21.949 1.00 95.94 237 LYS A C 1
ATOM 1835 O O . LYS A 1 237 ? -7.069 -5.321 21.984 1.00 95.94 237 LYS A O 1
ATOM 1840 N N . TRP A 1 238 ? -5.238 -4.570 20.897 1.00 95.81 238 TRP A N 1
ATOM 1841 C CA . TRP A 1 238 ? -5.920 -4.249 19.644 1.00 95.81 238 TRP A CA 1
ATOM 1842 C C . TRP A 1 238 ? -6.614 -5.484 19.053 1.00 95.81 238 TRP A C 1
ATOM 1844 O O . TRP A 1 238 ? -7.823 -5.475 18.851 1.00 95.81 238 TRP A O 1
ATOM 1854 N N . SER A 1 239 ? -5.870 -6.575 18.869 1.00 95.75 239 SER A N 1
ATOM 1855 C CA . SER A 1 239 ? -6.371 -7.834 18.315 1.00 95.75 239 SER A CA 1
ATOM 1856 C C . SER A 1 239 ? -7.540 -8.399 19.131 1.00 95.75 239 SER A C 1
ATOM 1858 O O . SER A 1 239 ? -8.587 -8.684 18.556 1.00 95.75 239 SER A O 1
ATOM 1860 N N . LYS A 1 240 ? -7.437 -8.444 20.467 1.00 96.88 240 LYS A N 1
ATOM 1861 C CA . LYS A 1 240 ? -8.550 -8.879 21.333 1.00 96.88 240 LYS A CA 1
ATOM 1862 C C . LYS A 1 240 ? -9.786 -7.992 21.216 1.00 96.88 240 LYS A C 1
ATOM 1864 O O . LYS A 1 240 ? -10.905 -8.496 21.247 1.00 96.88 240 LYS A O 1
ATOM 1869 N N . ALA A 1 241 ? -9.611 -6.674 21.097 1.00 96.94 241 ALA A N 1
ATOM 1870 C CA . ALA A 1 241 ? -10.741 -5.778 20.871 1.00 96.94 241 ALA A CA 1
ATOM 1871 C C . ALA A 1 241 ? -11.468 -6.120 19.564 1.00 96.94 241 ALA A C 1
ATOM 1873 O O . ALA A 1 241 ? -12.696 -6.186 19.549 1.00 96.94 241 ALA A O 1
ATOM 1874 N N . MET A 1 242 ? -10.714 -6.374 18.490 1.00 96.56 242 MET A N 1
ATOM 1875 C CA . MET A 1 242 ? -11.273 -6.740 17.187 1.00 96.56 242 MET A CA 1
ATOM 1876 C C . MET A 1 242 ? -11.992 -8.092 17.226 1.00 96.56 242 MET A C 1
ATOM 1878 O O . MET A 1 242 ? -13.088 -8.203 16.685 1.00 96.56 242 MET A O 1
ATOM 1882 N N . GLU A 1 243 ? -11.448 -9.090 17.930 1.00 95.69 243 GLU A N 1
ATOM 1883 C CA . GLU A 1 243 ? -12.115 -10.385 18.147 1.00 95.69 243 GLU A CA 1
ATOM 1884 C C . GLU A 1 243 ? -13.484 -10.220 18.827 1.00 95.69 243 GLU A C 1
ATOM 1886 O O . GLU A 1 243 ? -14.477 -10.830 18.415 1.00 95.69 243 GLU A O 1
ATOM 1891 N N . PHE A 1 244 ? -13.573 -9.358 19.844 1.00 96.25 244 PHE A N 1
ATOM 1892 C CA . PHE A 1 244 ? -14.839 -9.073 20.518 1.00 96.25 244 PHE A CA 1
ATOM 1893 C C . PHE A 1 244 ? -15.840 -8.350 19.607 1.00 96.25 244 PHE A C 1
ATOM 1895 O O . PHE A 1 244 ? -17.012 -8.730 19.581 1.00 96.25 244 PHE A O 1
ATOM 1902 N N . LEU A 1 245 ? -15.397 -7.364 18.819 1.00 92.12 245 LEU A N 1
ATOM 1903 C CA . LEU A 1 245 ? -16.258 -6.687 17.840 1.00 92.12 245 LEU A CA 1
ATOM 1904 C C . LEU A 1 245 ? -16.745 -7.641 16.744 1.00 92.12 245 LEU A C 1
ATOM 1906 O O . LEU A 1 245 ? -17.917 -7.601 16.371 1.00 92.12 245 LEU A O 1
ATOM 1910 N N . GLN A 1 246 ? -15.883 -8.539 16.272 1.00 91.00 246 GLN A N 1
ATOM 1911 C CA . GLN A 1 246 ? -16.251 -9.556 15.291 1.00 91.00 246 GLN A CA 1
ATOM 1912 C C . GLN A 1 246 ? -17.271 -10.547 15.864 1.00 91.00 246 GLN A C 1
ATOM 1914 O O . GLN A 1 246 ? -18.237 -10.911 15.189 1.00 91.00 246 GLN A O 1
ATOM 1919 N N . THR A 1 247 ? -17.093 -10.961 17.120 1.00 91.69 247 THR A N 1
ATOM 1920 C CA . THR A 1 247 ? -18.047 -11.845 17.803 1.00 91.69 247 THR A CA 1
ATOM 1921 C C . THR A 1 247 ? -19.407 -11.163 17.955 1.00 91.69 247 THR A C 1
ATOM 1923 O O . THR A 1 247 ? -20.431 -11.758 17.624 1.00 91.69 247 THR A O 1
ATOM 1926 N N . TYR A 1 248 ? -19.426 -9.889 18.360 1.00 88.88 248 TYR A N 1
ATOM 1927 C CA . TYR A 1 248 ? -20.643 -9.074 18.380 1.00 88.88 248 TYR A CA 1
ATOM 1928 C C . TYR A 1 248 ? -21.326 -9.018 17.001 1.00 88.88 248 TYR A C 1
ATOM 1930 O O . TYR A 1 248 ? -22.518 -9.309 16.897 1.00 88.88 248 TYR A O 1
ATOM 1938 N N . ALA A 1 249 ? -20.575 -8.707 15.939 1.00 88.25 249 ALA A N 1
ATOM 1939 C CA . ALA A 1 249 ? -21.108 -8.627 14.579 1.00 88.25 249 ALA A CA 1
ATOM 1940 C C . ALA A 1 249 ? -21.696 -9.964 14.098 1.00 88.25 249 ALA A C 1
ATOM 1942 O O . ALA A 1 249 ? -22.721 -9.977 13.419 1.00 88.25 249 ALA A O 1
ATOM 1943 N N . SER A 1 250 ? -21.080 -11.084 14.482 1.00 88.50 250 SER A N 1
ATOM 1944 C CA . SER A 1 250 ? -21.550 -12.430 14.135 1.00 88.50 250 SER A CA 1
ATOM 1945 C C . SER A 1 250 ? -22.880 -12.746 14.824 1.00 88.50 250 SER A C 1
ATOM 1947 O O . SER A 1 250 ? -23.829 -13.170 14.173 1.00 88.50 250 SER A O 1
ATOM 1949 N N . LEU A 1 251 ? -22.998 -12.432 16.117 1.00 85.75 251 LEU A N 1
ATOM 1950 C CA . LEU A 1 251 ? -24.239 -12.625 16.871 1.00 85.75 251 LEU A CA 1
ATOM 1951 C C . LEU A 1 251 ? -25.389 -11.747 16.344 1.00 85.75 251 LEU A C 1
ATOM 1953 O O . LEU A 1 251 ? -26.553 -12.138 16.419 1.00 85.75 251 LEU A O 1
ATOM 1957 N N . MET A 1 252 ? -25.095 -10.557 15.808 1.00 81.31 252 MET A N 1
ATOM 1958 C CA . MET A 1 252 ? -26.110 -9.694 15.186 1.00 81.31 252 MET A CA 1
ATOM 1959 C C . MET A 1 252 ? -26.712 -10.311 13.914 1.00 81.31 252 MET A C 1
ATOM 1961 O O . MET A 1 252 ? -27.839 -9.975 13.566 1.00 81.31 252 MET A O 1
ATOM 1965 N N . GLN A 1 253 ? -25.985 -11.206 13.239 1.00 81.12 253 GLN A N 1
ATOM 1966 C CA . GLN A 1 253 ? -26.420 -11.853 11.995 1.00 81.12 253 GLN A CA 1
ATOM 1967 C C . GLN A 1 253 ? -27.197 -13.155 12.217 1.00 81.12 253 GLN A C 1
ATOM 1969 O O . GLN A 1 253 ? -27.862 -13.623 11.298 1.00 81.12 253 GLN A O 1
ATOM 1974 N N . GLU A 1 254 ? -27.125 -13.748 13.409 1.00 79.62 254 GLU A N 1
ATOM 1975 C CA . GLU A 1 254 ? -27.916 -14.935 13.743 1.00 79.62 254 GLU A CA 1
ATOM 1976 C C . GLU A 1 254 ? -29.401 -14.545 13.877 1.00 79.62 254 GLU A C 1
ATOM 1978 O O . GLU A 1 254 ? -29.788 -13.896 14.849 1.00 79.62 254 GLU A O 1
ATOM 1983 N N . GLU A 1 255 ? -30.239 -14.886 12.895 1.00 63.09 255 GLU A N 1
ATOM 1984 C CA . GLU A 1 255 ? -31.693 -14.676 12.964 1.00 63.09 255 GLU A CA 1
ATOM 1985 C C . GLU A 1 255 ? -32.385 -15.704 13.875 1.00 63.09 255 GLU A C 1
ATOM 1987 O O . GLU A 1 255 ? -31.971 -16.857 13.969 1.00 63.09 255 GLU A O 1
ATOM 1992 N N . ASP A 1 256 ? -33.473 -15.245 14.498 1.00 56.41 256 ASP A N 1
ATOM 1993 C CA . ASP A 1 256 ? -34.494 -16.004 15.226 1.00 56.41 256 ASP A CA 1
ATOM 1994 C C . ASP A 1 256 ? -34.070 -16.783 16.478 1.00 56.41 256 ASP A C 1
ATOM 1996 O O . ASP A 1 256 ? -33.570 -17.906 16.457 1.00 56.41 256 ASP A O 1
ATOM 2000 N N . GLY A 1 257 ? -34.433 -16.198 17.618 1.00 56.41 257 GLY A N 1
ATOM 2001 C CA . GLY A 1 257 ? -34.539 -16.880 18.898 1.00 56.41 257 GLY A CA 1
ATOM 2002 C C . GLY A 1 257 ? -35.866 -16.530 19.563 1.00 56.41 257 GLY A C 1
ATOM 2003 O O . GLY A 1 257 ? -36.465 -15.488 19.291 1.00 56.41 257 GLY A O 1
ATOM 2004 N N . THR A 1 258 ? -36.337 -17.409 20.440 1.00 58.28 258 THR A N 1
ATOM 2005 C CA . THR A 1 258 ? -37.522 -17.159 21.270 1.00 58.28 258 THR A CA 1
ATOM 2006 C C . THR A 1 258 ? -37.299 -15.945 22.192 1.00 58.28 258 THR A C 1
ATOM 2008 O O . THR A 1 258 ? -36.173 -15.482 22.360 1.00 58.28 258 THR A O 1
ATOM 2011 N N . ALA A 1 259 ? -38.340 -15.412 22.842 1.00 61.19 259 ALA A N 1
ATOM 2012 C CA . ALA A 1 259 ? -38.188 -14.260 23.747 1.00 61.19 259 ALA A CA 1
ATOM 2013 C C . ALA A 1 259 ? -37.141 -14.485 24.871 1.00 61.19 259 ALA A C 1
ATOM 2015 O O . ALA A 1 259 ? -36.444 -13.552 25.268 1.00 61.19 259 ALA A O 1
ATOM 2016 N N . ASP A 1 260 ? -36.965 -15.729 25.339 1.00 63.53 260 ASP A N 1
ATOM 2017 C CA . ASP A 1 260 ? -35.933 -16.084 26.330 1.00 63.53 260 ASP A CA 1
ATOM 2018 C C . ASP A 1 260 ? -34.507 -16.072 25.732 1.00 63.53 260 ASP A C 1
ATOM 2020 O O . ASP A 1 260 ? -33.519 -15.829 26.433 1.00 63.53 260 ASP A O 1
ATOM 2024 N N . ASP A 1 261 ? -34.390 -16.263 24.416 1.00 74.00 261 ASP A N 1
ATOM 2025 C CA . ASP A 1 261 ? -33.134 -16.139 23.675 1.00 74.00 261 ASP A CA 1
ATOM 2026 C C . ASP A 1 261 ? -32.787 -14.670 23.412 1.00 74.00 261 ASP A C 1
ATOM 2028 O O . ASP A 1 261 ? -31.614 -14.307 23.476 1.00 74.00 261 ASP A O 1
ATOM 2032 N N . ALA A 1 262 ? -33.784 -13.797 23.222 1.00 74.69 262 ALA A N 1
ATOM 2033 C CA . ALA A 1 262 ? -33.568 -12.364 23.016 1.00 74.69 262 ALA A CA 1
ATOM 2034 C C . ALA A 1 262 ? -32.876 -11.697 24.221 1.00 74.69 262 ALA A C 1
ATOM 2036 O O . ALA A 1 262 ? -31.898 -10.967 24.052 1.00 74.69 262 ALA A O 1
ATOM 2037 N N . SER A 1 263 ? -33.305 -12.011 25.451 1.00 77.44 263 SER A N 1
ATOM 2038 C CA . SER A 1 263 ? -32.677 -11.476 26.671 1.00 77.44 263 SER A CA 1
ATOM 2039 C C . SER A 1 263 ? -31.239 -11.978 26.865 1.00 77.44 263 SER A C 1
ATOM 2041 O O . SER A 1 263 ? -30.335 -11.208 27.211 1.00 77.44 263 SER A O 1
ATOM 2043 N N . LYS A 1 264 ? -30.986 -13.270 26.611 1.00 82.25 264 LYS A N 1
ATOM 2044 C CA . LYS A 1 264 ? -29.630 -13.849 26.675 1.00 82.25 264 LYS A CA 1
ATOM 2045 C C . LYS A 1 264 ? -28.721 -13.243 25.609 1.00 82.25 264 LYS A C 1
ATOM 2047 O O . LYS A 1 264 ? -27.571 -12.919 25.903 1.00 82.25 264 LYS A O 1
ATOM 2052 N N . LYS A 1 265 ? -29.255 -13.028 24.408 1.00 82.31 265 LYS A N 1
ATOM 2053 C CA . LYS A 1 265 ? -28.555 -12.415 23.281 1.00 82.31 265 LYS A CA 1
ATOM 2054 C C . LYS A 1 265 ? -28.204 -10.953 23.551 1.00 82.31 265 LYS A C 1
ATOM 2056 O O . LYS A 1 265 ? -27.056 -10.570 23.354 1.00 82.31 265 LYS A O 1
ATOM 2061 N N . ALA A 1 266 ? -29.124 -10.169 24.116 1.00 82.88 266 ALA A N 1
ATOM 2062 C CA . ALA A 1 266 ? -28.858 -8.790 24.529 1.00 82.88 266 ALA A CA 1
ATOM 2063 C C . ALA A 1 266 ? -27.734 -8.698 25.579 1.00 82.88 266 ALA A C 1
ATOM 2065 O O . ALA A 1 266 ? -26.837 -7.860 25.466 1.00 82.88 266 ALA A O 1
ATOM 2066 N N . LYS A 1 267 ? -27.722 -9.606 26.568 1.00 86.94 267 LYS A N 1
ATOM 2067 C CA . LYS A 1 267 ? -26.624 -9.694 27.547 1.00 86.94 267 LYS A CA 1
ATOM 2068 C C . LYS A 1 267 ? -25.294 -10.040 26.880 1.00 86.94 267 LYS A C 1
ATOM 2070 O O . LYS A 1 267 ? -24.294 -9.388 27.172 1.00 86.94 267 LYS A O 1
ATOM 2075 N N . ALA A 1 268 ? -25.286 -11.016 25.971 1.00 89.00 268 ALA A N 1
ATOM 2076 C CA . ALA A 1 268 ? -24.088 -11.396 25.227 1.00 89.00 268 ALA A CA 1
ATOM 2077 C C . ALA A 1 268 ? -23.550 -10.230 24.378 1.00 89.00 268 ALA A C 1
ATOM 2079 O O . ALA A 1 268 ? -22.359 -9.930 24.447 1.00 89.00 268 ALA A O 1
ATOM 2080 N N . PHE A 1 269 ? -24.421 -9.513 23.656 1.00 90.12 269 PHE A N 1
ATOM 2081 C CA . PHE A 1 269 ? -24.051 -8.315 22.895 1.00 90.12 269 PHE A CA 1
ATOM 2082 C C . PHE A 1 269 ? -23.337 -7.281 23.759 1.00 90.12 269 PHE A C 1
ATOM 2084 O O . PHE A 1 269 ? -22.242 -6.833 23.415 1.00 90.12 269 PHE A O 1
ATOM 2091 N N . MET A 1 270 ? -23.934 -6.937 24.902 1.00 91.06 270 MET A N 1
ATOM 2092 C CA . MET A 1 270 ? -23.341 -5.982 25.830 1.00 91.06 270 MET A CA 1
ATOM 2093 C C . MET A 1 270 ? -21.983 -6.451 26.347 1.00 91.06 270 MET A C 1
ATOM 2095 O O . MET A 1 270 ? -21.058 -5.646 26.414 1.00 91.06 270 MET A O 1
ATOM 2099 N N . THR A 1 271 ? -21.840 -7.735 26.694 1.00 94.50 271 THR A N 1
ATOM 2100 C CA . THR A 1 271 ? -20.559 -8.287 27.154 1.00 94.50 271 THR A CA 1
ATOM 2101 C C . THR A 1 271 ? -19.460 -8.060 26.120 1.00 94.50 271 THR A C 1
ATOM 2103 O O . THR A 1 271 ? -18.419 -7.510 26.467 1.00 94.50 271 THR A O 1
ATOM 2106 N N . TYR A 1 272 ? -19.697 -8.402 24.852 1.00 95.06 272 TYR A N 1
ATOM 2107 C CA . TYR A 1 272 ? -18.684 -8.247 23.807 1.00 95.06 272 TYR A CA 1
ATOM 2108 C C . TYR A 1 272 ? -18.355 -6.782 23.503 1.00 95.06 272 TYR A C 1
ATOM 2110 O O . TYR A 1 272 ? -17.178 -6.436 23.394 1.00 95.06 272 TYR A O 1
ATOM 2118 N N . LEU A 1 273 ? -19.358 -5.901 23.447 1.00 94.38 273 LEU A N 1
ATOM 2119 C CA . LEU A 1 273 ? -19.130 -4.466 23.242 1.00 94.38 273 LEU A CA 1
ATOM 2120 C C . LEU A 1 273 ? -18.319 -3.841 24.386 1.00 94.38 273 LEU A C 1
ATOM 2122 O O . LEU A 1 273 ? -17.362 -3.109 24.134 1.00 94.38 273 LEU A O 1
ATOM 2126 N N . LEU A 1 274 ? -18.651 -4.158 25.641 1.00 96.62 274 LEU A N 1
ATOM 2127 C CA . LEU A 1 274 ? -17.926 -3.650 26.810 1.00 96.62 274 LEU A CA 1
ATOM 2128 C C . LEU A 1 274 ? -16.505 -4.219 26.895 1.00 96.62 274 LEU A C 1
ATOM 2130 O O . LEU A 1 274 ? -15.572 -3.480 27.202 1.00 96.62 274 LEU A O 1
ATOM 2134 N N . SER A 1 275 ? -16.309 -5.503 26.577 1.00 97.81 275 SER A N 1
ATOM 2135 C CA . SER A 1 275 ? -14.972 -6.101 26.527 1.00 97.81 275 SER A CA 1
ATOM 2136 C C . SER A 1 275 ? -14.106 -5.486 25.425 1.00 97.81 275 SER A C 1
ATOM 2138 O O . SER A 1 275 ? -12.932 -5.200 25.669 1.00 97.81 275 SER A O 1
ATOM 2140 N N . ALA A 1 276 ? -14.668 -5.205 24.244 1.00 97.06 276 ALA A N 1
ATOM 2141 C CA . ALA A 1 276 ? -13.966 -4.459 23.199 1.00 97.06 276 ALA A CA 1
ATOM 2142 C C . ALA A 1 276 ? -13.574 -3.054 23.684 1.00 97.06 276 ALA A C 1
ATOM 2144 O O . ALA A 1 276 ? -12.410 -2.660 23.572 1.00 97.06 276 ALA A O 1
ATOM 2145 N N . GLN A 1 277 ? -14.518 -2.325 24.290 1.00 97.38 277 GLN A N 1
ATOM 2146 C CA . GLN A 1 277 ? -14.282 -0.992 24.848 1.00 97.38 277 GLN A CA 1
ATOM 2147 C C . GLN A 1 277 ? -13.153 -0.998 25.890 1.00 97.38 277 GLN A C 1
ATOM 2149 O O . GLN A 1 277 ? -12.272 -0.140 25.855 1.00 97.38 277 GLN A O 1
ATOM 2154 N N . GLU A 1 278 ? -13.144 -1.979 26.795 1.00 97.88 278 GLU A N 1
ATOM 2155 C CA . GLU A 1 278 ? -12.118 -2.124 27.827 1.00 97.88 278 GLU A CA 1
ATOM 2156 C C . GLU A 1 278 ? -10.723 -2.325 27.221 1.00 97.88 278 GLU A C 1
ATOM 2158 O O . GLU A 1 278 ? -9.769 -1.655 27.630 1.00 97.88 278 GLU A O 1
ATOM 2163 N N . GLN A 1 279 ? -10.592 -3.206 26.222 1.00 97.88 279 GLN A N 1
ATOM 2164 C CA . GLN A 1 279 ? -9.313 -3.443 25.548 1.00 97.88 279 GLN A CA 1
ATOM 2165 C C . GLN A 1 279 ? -8.808 -2.184 24.826 1.00 97.88 279 GLN A C 1
ATOM 2167 O O . GLN A 1 279 ? -7.631 -1.840 24.960 1.00 97.88 279 GLN A O 1
ATOM 2172 N N . LEU A 1 280 ? -9.688 -1.455 24.131 1.00 97.50 280 LEU A N 1
ATOM 2173 C CA . LEU A 1 280 ? -9.341 -0.220 23.415 1.00 97.50 280 LEU A CA 1
ATOM 2174 C C . LEU A 1 280 ? -8.957 0.921 24.368 1.00 97.50 280 LEU A C 1
ATOM 2176 O O . LEU A 1 280 ? -7.935 1.574 24.167 1.00 97.50 280 LEU A O 1
ATOM 2180 N N . LEU A 1 281 ? -9.697 1.121 25.463 1.00 96.94 281 LEU A N 1
ATOM 2181 C CA . LEU A 1 281 ? -9.330 2.095 26.499 1.00 96.94 281 LEU A CA 1
ATOM 2182 C C . LEU A 1 281 ? -8.009 1.722 27.181 1.00 96.94 281 LEU A C 1
ATOM 2184 O O . LEU A 1 281 ? -7.198 2.588 27.511 1.00 96.94 281 LEU A O 1
ATOM 2188 N N . SER A 1 282 ? -7.778 0.427 27.403 1.00 96.00 282 SER A N 1
ATOM 2189 C CA . SER A 1 282 ? -6.518 -0.078 27.948 1.00 96.00 282 SER A CA 1
ATOM 2190 C C . SER A 1 282 ? -5.351 0.163 26.991 1.00 96.00 282 SER A C 1
ATOM 2192 O O . SER A 1 282 ? -4.254 0.472 27.459 1.00 96.00 282 SER A O 1
ATOM 2194 N N . LEU A 1 283 ? -5.569 0.038 25.678 1.00 95.19 283 LEU A N 1
ATOM 2195 C CA . LEU A 1 283 ? -4.593 0.363 24.639 1.00 95.19 283 LEU A CA 1
ATOM 2196 C C . LEU A 1 283 ? -4.265 1.862 24.647 1.00 95.19 283 LEU A C 1
ATOM 2198 O O . LEU A 1 283 ? -3.089 2.214 24.752 1.00 95.19 283 LEU A O 1
ATOM 2202 N N . GLN A 1 284 ? -5.289 2.723 24.645 1.00 94.75 284 GLN A N 1
ATOM 2203 C CA . GLN A 1 284 ? -5.138 4.183 24.689 1.00 94.75 284 GLN A CA 1
ATOM 2204 C C . GLN A 1 284 ? -4.343 4.651 25.911 1.00 94.75 284 GLN A C 1
ATOM 2206 O O . GLN A 1 284 ? -3.463 5.497 25.809 1.00 94.75 284 GLN A O 1
ATOM 2211 N N . LYS A 1 285 ? -4.634 4.081 27.087 1.00 91.25 285 LYS A N 1
ATOM 2212 C CA . LYS A 1 285 ? -3.980 4.465 28.347 1.00 91.25 285 LYS A CA 1
ATOM 2213 C C . LYS A 1 285 ? -2.545 3.964 28.454 1.00 91.25 285 LYS A C 1
ATOM 2215 O O . LYS A 1 285 ? -1.722 4.618 29.092 1.00 91.25 285 LYS A O 1
ATOM 2220 N N . SER A 1 286 ? -2.253 2.774 27.926 1.00 86.44 286 SER A N 1
ATOM 2221 C CA . SER A 1 286 ? -0.928 2.170 28.093 1.00 86.44 286 SER A CA 1
ATOM 2222 C C . SER A 1 286 ? 0.077 2.607 27.040 1.00 86.44 286 SER A C 1
ATOM 2224 O O . SER A 1 286 ? 1.274 2.574 27.315 1.00 86.44 286 SER A O 1
ATOM 2226 N N . SER A 1 287 ? -0.386 2.976 25.848 1.00 82.44 287 SER A N 1
ATOM 2227 C CA . SER A 1 287 ? 0.495 3.303 24.736 1.00 82.44 287 SER A CA 1
ATOM 2228 C C . SER A 1 287 ? 0.781 4.802 24.698 1.00 82.44 287 SER A C 1
ATOM 2230 O O . SER A 1 287 ? -0.063 5.608 24.322 1.00 82.44 287 SER A O 1
ATOM 2232 N N . LYS A 1 288 ? 2.009 5.183 25.065 1.00 82.19 288 LYS A N 1
ATOM 2233 C CA . LYS A 1 288 ? 2.508 6.560 24.886 1.00 82.19 288 LYS A CA 1
ATOM 2234 C C . LYS A 1 288 ? 2.909 6.865 23.439 1.00 82.19 288 LYS A C 1
ATOM 2236 O O . LYS A 1 288 ? 3.337 7.977 23.160 1.00 82.19 288 LYS A O 1
ATOM 2241 N N . SER A 1 289 ? 2.831 5.871 22.557 1.00 86.50 289 SER A N 1
ATOM 2242 C CA . SER A 1 289 ? 3.346 5.914 21.189 1.00 86.50 289 SER A CA 1
ATOM 2243 C C . SER A 1 289 ? 2.250 5.866 20.124 1.00 86.50 289 SER A C 1
ATOM 2245 O O . SER A 1 289 ? 2.572 5.707 18.950 1.00 86.50 289 SER A O 1
ATOM 2247 N N . LEU A 1 290 ? 0.968 5.971 20.504 1.00 94.19 290 LEU A N 1
ATOM 2248 C CA . LEU A 1 290 ? -0.091 6.150 19.509 1.00 94.19 290 LEU A CA 1
ATOM 2249 C C . LEU A 1 290 ? 0.055 7.517 18.847 1.00 94.19 290 LEU A C 1
ATOM 2251 O O . LEU A 1 290 ? 0.231 8.525 19.534 1.00 94.19 290 LEU A O 1
ATOM 2255 N N . SER A 1 291 ? -0.053 7.543 17.523 1.00 95.69 291 SER A N 1
ATOM 2256 C CA . SER A 1 291 ? -0.069 8.793 16.766 1.00 95.69 291 SER A CA 1
ATOM 2257 C C . SER A 1 291 ? -1.352 9.595 17.036 1.00 95.69 291 SER A C 1
ATOM 2259 O O . SER A 1 291 ? -2.333 9.087 17.589 1.00 95.69 291 SER A O 1
ATOM 2261 N N . GLU A 1 292 ? -1.379 10.859 16.612 1.00 96.06 292 GLU A N 1
ATOM 2262 C CA . GLU A 1 292 ? -2.592 11.686 16.672 1.00 96.06 292 GLU A CA 1
ATOM 2263 C C . GLU A 1 292 ? -3.743 11.057 15.874 1.00 96.06 292 GLU A C 1
ATOM 2265 O O . GLU A 1 292 ? -4.846 10.913 16.402 1.00 96.06 292 GLU A O 1
ATOM 2270 N N . LEU A 1 293 ? -3.463 10.578 14.655 1.00 96.94 293 LEU A N 1
ATOM 2271 C CA . LEU A 1 293 ? -4.459 9.900 13.825 1.00 96.94 293 LEU A CA 1
ATOM 2272 C C . LEU A 1 293 ? -4.990 8.632 14.504 1.00 96.94 293 LEU A C 1
ATOM 2274 O O . LEU A 1 293 ? -6.191 8.389 14.486 1.00 96.94 293 LEU A O 1
ATOM 2278 N N . GLN A 1 294 ? -4.135 7.839 15.153 1.00 97.31 294 GLN A N 1
ATOM 2279 C CA . GLN A 1 294 ? -4.589 6.652 15.880 1.00 97.31 294 GLN A CA 1
ATOM 2280 C C . GLN A 1 294 ? -5.509 6.990 17.043 1.00 97.31 294 GLN A C 1
ATOM 2282 O O . GLN A 1 294 ? -6.515 6.311 17.228 1.00 97.31 294 GLN A O 1
ATOM 2287 N N . ASN A 1 295 ? -5.185 8.026 17.817 1.00 96.56 295 ASN A N 1
ATOM 2288 C CA . ASN A 1 295 ? -6.054 8.473 18.900 1.00 96.56 295 ASN A CA 1
ATOM 2289 C C . ASN A 1 295 ? -7.407 8.946 18.358 1.00 96.56 295 ASN A C 1
ATOM 2291 O O . ASN A 1 295 ? -8.439 8.520 18.869 1.00 96.56 295 ASN A O 1
ATOM 2295 N N . TYR A 1 296 ? -7.404 9.732 17.280 1.00 96.88 296 TYR A N 1
ATOM 2296 C CA . TYR A 1 296 ? -8.621 10.175 16.602 1.00 96.88 296 TYR A CA 1
ATOM 2297 C C . TYR A 1 296 ? -9.497 8.998 16.131 1.00 96.88 296 TYR A C 1
ATOM 2299 O O . TYR A 1 296 ? -10.691 8.947 16.429 1.00 96.88 296 TYR A O 1
ATOM 2307 N N . LEU A 1 297 ? -8.915 8.008 15.444 1.00 97.19 297 LEU A N 1
ATOM 2308 C CA . LEU A 1 297 ? -9.648 6.823 14.979 1.00 97.19 297 LEU A CA 1
ATOM 2309 C C . LEU A 1 297 ? -10.179 5.988 16.153 1.00 97.19 297 LEU A C 1
ATOM 2311 O O . LEU A 1 297 ? -11.315 5.516 16.121 1.00 97.19 297 LEU A O 1
ATOM 2315 N N . LEU A 1 298 ? -9.389 5.843 17.219 1.00 96.69 298 LEU A N 1
ATOM 2316 C CA . LEU A 1 298 ? -9.803 5.129 18.422 1.00 96.69 298 LEU A CA 1
ATOM 2317 C C . LEU A 1 298 ? -10.995 5.811 19.110 1.00 96.69 298 LEU A C 1
ATOM 2319 O O . LEU A 1 298 ? -11.909 5.126 19.563 1.00 96.69 298 LEU A O 1
ATOM 2323 N N . GLU A 1 299 ? -11.019 7.144 19.162 1.00 96.00 299 GLU A N 1
ATOM 2324 C CA . GLU A 1 299 ? -12.148 7.910 19.699 1.00 96.00 299 GLU A CA 1
ATOM 2325 C C . GLU A 1 299 ? -13.432 7.685 18.895 1.00 96.00 299 GLU A C 1
ATOM 2327 O O . GLU A 1 299 ? -14.499 7.516 19.489 1.00 96.00 299 GLU A O 1
ATOM 2332 N N . ILE A 1 300 ? -13.339 7.595 17.563 1.00 95.56 300 ILE A N 1
ATOM 2333 C CA . ILE A 1 300 ? -14.479 7.237 16.707 1.00 95.56 300 ILE A CA 1
ATOM 2334 C C . ILE A 1 300 ? -14.997 5.843 17.065 1.00 95.56 300 ILE A C 1
ATOM 2336 O O . ILE A 1 300 ? -16.193 5.679 17.319 1.00 95.56 300 ILE A O 1
ATOM 2340 N N . ILE A 1 301 ? -14.108 4.847 17.127 1.00 96.25 301 ILE A N 1
ATOM 2341 C CA . ILE A 1 301 ? -14.475 3.458 17.437 1.00 96.25 301 ILE A CA 1
ATOM 2342 C C . ILE A 1 301 ? -15.136 3.384 18.821 1.00 96.25 301 ILE A C 1
ATOM 2344 O O . ILE A 1 301 ? -16.235 2.843 18.963 1.00 96.25 301 ILE A O 1
ATOM 2348 N N . LEU A 1 302 ? -14.514 3.982 19.840 1.00 96.88 302 LEU A N 1
ATOM 2349 C CA . LEU A 1 302 ? -15.033 4.018 21.209 1.00 96.88 302 LEU A CA 1
ATOM 2350 C C . LEU A 1 302 ? -16.383 4.737 21.301 1.00 96.88 302 LEU A C 1
ATOM 2352 O O . LEU A 1 302 ? -17.293 4.248 21.974 1.00 96.88 302 LEU A O 1
ATOM 2356 N N . GLY A 1 303 ? -16.538 5.869 20.611 1.00 95.19 303 GLY A N 1
ATOM 2357 C CA . GLY A 1 303 ? -17.792 6.616 20.560 1.00 95.19 303 GLY A CA 1
ATOM 2358 C C . GLY A 1 303 ? -18.925 5.798 19.941 1.00 95.19 303 GLY A C 1
ATOM 2359 O O . GLY A 1 303 ? -20.041 5.790 20.460 1.00 95.19 303 GLY A O 1
ATOM 2360 N N . ARG A 1 304 ? -18.641 5.043 18.874 1.00 93.56 304 ARG A N 1
ATOM 2361 C CA . ARG A 1 304 ? -19.618 4.149 18.233 1.00 93.56 304 ARG A CA 1
ATOM 2362 C C . ARG A 1 304 ? -19.998 2.972 19.124 1.00 93.56 304 ARG A C 1
ATOM 2364 O O . ARG A 1 304 ? -21.189 2.706 19.274 1.00 93.56 304 ARG A O 1
ATOM 2371 N N . ILE A 1 305 ? -19.027 2.334 19.780 1.00 94.06 305 ILE A N 1
ATOM 2372 C CA . ILE A 1 305 ? -19.302 1.290 20.778 1.00 94.06 305 ILE A CA 1
ATOM 2373 C C . ILE A 1 305 ? -20.214 1.840 21.882 1.00 94.06 305 ILE A C 1
ATOM 2375 O O . ILE A 1 305 ? -21.202 1.201 22.233 1.00 94.06 305 ILE A O 1
ATOM 2379 N N . GLN A 1 306 ? -19.949 3.051 22.382 1.00 94.25 306 GLN A N 1
ATOM 2380 C CA . GLN A 1 306 ? -20.771 3.665 23.425 1.00 94.25 306 GLN A CA 1
ATOM 2381 C C . GLN A 1 306 ? -22.219 3.900 22.974 1.00 94.25 306 GLN A C 1
ATOM 2383 O O . GLN A 1 306 ? -23.145 3.657 23.747 1.00 94.25 306 GLN A O 1
ATOM 2388 N N . VAL A 1 307 ? -22.434 4.345 21.732 1.00 91.56 307 VAL A N 1
ATOM 2389 C CA . VAL A 1 307 ? -23.785 4.491 21.163 1.00 91.56 307 VAL A CA 1
ATOM 2390 C C . VAL A 1 307 ? -24.508 3.141 21.122 1.00 91.56 307 VAL A C 1
ATOM 2392 O O . VAL A 1 307 ? -25.663 3.065 21.538 1.00 91.56 307 VAL A O 1
ATOM 2395 N N . LEU A 1 308 ? -23.831 2.074 20.684 1.00 89.31 308 LEU A N 1
ATOM 2396 C CA . LEU A 1 308 ? -24.407 0.725 20.617 1.00 89.31 308 LEU A CA 1
ATOM 2397 C C . LEU A 1 308 ? -24.746 0.161 22.003 1.00 89.31 308 LEU A C 1
ATOM 2399 O O . LEU A 1 308 ? -25.807 -0.441 22.182 1.00 89.31 308 LEU A O 1
ATOM 2403 N N . VAL A 1 309 ? -23.883 0.394 22.996 1.00 88.75 309 VAL A N 1
ATOM 2404 C CA . VAL A 1 309 ? -24.136 0.006 24.391 1.00 88.75 309 VAL A CA 1
ATOM 2405 C C . VAL A 1 309 ? -25.381 0.717 24.924 1.00 88.75 309 VAL A C 1
ATOM 2407 O O . VAL A 1 309 ? -26.283 0.053 25.428 1.00 88.75 309 VAL A O 1
ATOM 2410 N N . THR A 1 310 ? -25.478 2.040 24.753 1.00 88.88 310 THR A N 1
ATOM 2411 C CA . THR A 1 310 ? -26.633 2.830 25.215 1.00 88.88 310 THR A CA 1
ATOM 2412 C C . THR A 1 310 ? -27.936 2.414 24.525 1.00 88.88 310 THR A C 1
ATOM 2414 O O . THR A 1 310 ? -28.985 2.334 25.166 1.00 88.88 310 THR A O 1
ATOM 2417 N N . ALA A 1 311 ? -27.887 2.125 23.222 1.00 84.50 311 ALA A N 1
ATOM 2418 C CA . ALA A 1 311 ? -29.053 1.643 22.485 1.00 84.50 311 ALA A CA 1
ATOM 2419 C C . ALA A 1 311 ? -29.535 0.285 23.021 1.00 84.50 311 ALA A C 1
ATOM 2421 O O . ALA A 1 311 ? -30.729 0.111 23.252 1.00 84.50 311 ALA A O 1
ATOM 2422 N N . SER A 1 312 ? -28.602 -0.632 23.296 1.00 78.88 312 SER A N 1
ATOM 2423 C CA . SER A 1 312 ? -28.905 -1.974 23.813 1.00 78.88 312 SER A CA 1
ATOM 2424 C C . SER A 1 312 ? -29.519 -1.941 25.217 1.00 78.88 312 SER A C 1
ATOM 2426 O O . SER A 1 312 ? -30.388 -2.755 25.532 1.00 78.88 312 SER A O 1
ATOM 2428 N N . THR A 1 313 ? -29.109 -0.986 26.061 1.00 77.00 313 THR A N 1
ATOM 2429 C CA . THR A 1 313 ? -29.704 -0.795 27.393 1.00 77.00 313 THR A CA 1
ATOM 2430 C C . THR A 1 313 ? -31.108 -0.197 27.317 1.00 77.00 313 THR A C 1
ATOM 2432 O O . THR A 1 313 ? -31.993 -0.646 28.037 1.00 77.00 313 THR A O 1
ATOM 2435 N N . ALA A 1 314 ? -31.344 0.759 26.410 1.00 72.19 314 ALA A N 1
ATOM 2436 C CA . ALA A 1 314 ? -32.647 1.412 26.269 1.00 72.19 314 ALA A CA 1
ATOM 2437 C C . ALA A 1 314 ? -33.735 0.460 25.741 1.00 72.19 314 ALA A C 1
ATOM 2439 O O . ALA A 1 314 ? -34.880 0.524 26.180 1.00 72.19 314 ALA A O 1
ATOM 2440 N N . THR A 1 315 ? -33.386 -0.459 24.835 1.00 60.47 315 THR A N 1
ATOM 2441 C CA . THR A 1 315 ? -34.322 -1.486 24.349 1.00 60.47 315 THR A CA 1
ATOM 2442 C C . THR A 1 315 ? -34.679 -2.516 25.423 1.00 60.47 315 THR A C 1
ATOM 2444 O O . THR A 1 315 ? -35.807 -2.997 25.444 1.00 60.47 315 THR A O 1
ATOM 2447 N N . GLY A 1 316 ? -33.755 -2.817 26.345 1.00 52.94 316 GLY A N 1
ATOM 2448 C CA . GLY A 1 316 ? -33.975 -3.778 27.432 1.00 52.94 316 GLY A CA 1
ATOM 2449 C C . GLY A 1 316 ? -34.842 -3.261 28.588 1.00 52.94 316 GLY A C 1
ATOM 2450 O O . GLY A 1 316 ? -35.403 -4.067 29.322 1.00 52.94 316 GLY A O 1
ATOM 2451 N N . GLU A 1 317 ? -34.980 -1.941 28.748 1.00 45.56 317 GLU A N 1
ATOM 2452 C CA . GLU A 1 317 ? -35.836 -1.334 29.781 1.00 45.56 317 GLU A CA 1
ATOM 2453 C C . GLU A 1 317 ? -37.302 -1.173 29.345 1.00 45.56 317 GLU A C 1
ATOM 2455 O O . GLU A 1 317 ? -38.160 -0.956 30.192 1.00 45.56 317 GLU A O 1
ATOM 2460 N N . SER A 1 318 ? -37.621 -1.303 28.049 1.00 36.56 318 SER A N 1
ATOM 2461 C CA . SER A 1 318 ? -39.004 -1.161 27.555 1.00 36.56 318 SER A CA 1
ATOM 2462 C C . SER A 1 318 ? -39.858 -2.436 27.647 1.00 36.56 318 SER A C 1
ATOM 2464 O O . SER A 1 318 ? -41.053 -2.389 27.359 1.00 36.56 318 SER A O 1
ATOM 2466 N N . GLU A 1 319 ? -39.263 -3.559 28.063 1.00 36.12 319 GLU A N 1
ATOM 2467 C CA . GLU A 1 319 ? -39.927 -4.867 28.201 1.00 36.12 319 GLU A CA 1
ATOM 2468 C C . GLU A 1 319 ? -39.954 -5.403 29.652 1.00 36.12 319 GLU A C 1
ATOM 2470 O O . GLU A 1 319 ? -40.294 -6.567 29.875 1.00 36.12 319 GLU A O 1
ATOM 2475 N N . LEU A 1 320 ? -39.626 -4.562 30.642 1.00 34.62 320 LEU A N 1
ATOM 2476 C CA . LEU A 1 320 ? -39.771 -4.834 32.084 1.00 34.62 320 LEU A CA 1
ATOM 2477 C C . LEU A 1 320 ? -40.894 -3.987 32.696 1.00 34.62 320 LEU A C 1
ATOM 2479 O O . LEU A 1 320 ? -41.549 -4.500 33.633 1.00 34.62 320 LEU A O 1
#

Sequence (320 aa):
MIGVIIALWFYIGFVFGRLSCAAGQPVPVTNSPIIEPELFAKAVDHAKTLAVTTDPQYKQHQKQHQQLLEQLRSGSVEALYTVAQSLNQRNVGEDRITSVQLWHALADGADHVASAVALGFSYAEVDKELALKYFVQASNGDDEGPHQASLYNAGRLLLELNDAASSLAYIRACATVEKNYPAYETPAQTKTCKEAYELLSNQIMMKTTPGIEDAIEMFLYASIDDVPQENTKEFTKWSKAMEFLQTYASLMQEEDGTADDASKKAKAFMTYLLSAQEQLLSLQKSSKSLSELQNYLLEIILGRIQVLVTASTATGESEL

Radius of gyration: 26.25 Å; chains: 1; bounding box: 74×40×71 Å